Protein AF-A0AAP2KWU8-F1 (afdb_monomer)

Structure (mmCIF, N/CA/C/O backbone):
data_AF-A0AAP2KWU8-F1
#
_entry.id   AF-A0AAP2KWU8-F1
#
loop_
_atom_site.group_PDB
_atom_site.id
_atom_site.type_symbol
_atom_site.label_atom_id
_atom_site.label_alt_id
_atom_site.label_comp_id
_atom_site.label_asym_id
_atom_site.label_entity_id
_atom_site.label_seq_id
_atom_site.pdbx_PDB_ins_code
_atom_site.Cartn_x
_atom_site.Cartn_y
_atom_site.Cartn_z
_atom_site.occupancy
_atom_site.B_iso_or_equiv
_atom_site.auth_seq_id
_atom_site.auth_comp_id
_atom_site.auth_asym_id
_atom_site.auth_atom_id
_atom_site.pdbx_PDB_model_num
ATOM 1 N N . MET A 1 1 ? 42.878 11.851 -8.981 1.00 41.09 1 MET A N 1
ATOM 2 C CA . MET A 1 1 ? 41.936 11.847 -7.844 1.00 41.09 1 MET A CA 1
ATOM 3 C C . MET A 1 1 ? 40.524 11.984 -8.398 1.00 41.09 1 MET A C 1
ATOM 5 O O . MET A 1 1 ? 40.134 13.113 -8.664 1.00 41.09 1 MET A O 1
ATOM 9 N N . PRO A 1 2 ? 39.781 10.897 -8.669 1.00 41.62 2 PRO A N 1
ATOM 10 C CA . PRO A 1 2 ? 38.386 11.020 -9.063 1.00 41.62 2 PRO A CA 1
ATOM 11 C C . PRO A 1 2 ? 37.448 10.683 -7.898 1.00 41.62 2 PRO A C 1
ATOM 13 O O . PRO A 1 2 ? 37.499 9.598 -7.327 1.00 41.62 2 PRO A O 1
ATOM 16 N N . CYS A 1 3 ? 36.640 11.689 -7.572 1.00 36.09 3 CYS A N 1
ATOM 17 C CA . CYS A 1 3 ? 35.238 11.656 -7.162 1.00 36.09 3 CYS A CA 1
ATOM 18 C C . CYS A 1 3 ? 34.763 10.425 -6.374 1.00 36.09 3 CYS A C 1
ATOM 20 O O . CYS A 1 3 ? 34.397 9.399 -6.942 1.00 36.09 3 CYS A O 1
ATOM 22 N N . ALA A 1 4 ? 34.674 10.594 -5.055 1.00 38.91 4 ALA A N 1
ATOM 23 C CA . ALA A 1 4 ? 33.872 9.742 -4.193 1.00 38.91 4 ALA A CA 1
ATOM 24 C C . ALA A 1 4 ? 32.395 9.865 -4.601 1.00 38.91 4 ALA A C 1
ATOM 26 O O . ALA A 1 4 ? 31.755 10.883 -4.338 1.00 38.91 4 ALA A O 1
ATOM 27 N N . PHE A 1 5 ? 31.864 8.840 -5.266 1.00 42.66 5 PHE A N 1
ATOM 28 C CA . PHE A 1 5 ? 30.423 8.643 -5.337 1.00 42.66 5 PHE A CA 1
ATOM 29 C C . PHE A 1 5 ? 29.928 8.360 -3.919 1.00 42.66 5 PHE A C 1
ATOM 31 O O . PHE A 1 5 ? 30.386 7.427 -3.258 1.00 42.66 5 PHE A O 1
ATOM 38 N N . ASP A 1 6 ? 29.036 9.219 -3.438 1.00 42.00 6 ASP A N 1
ATOM 39 C CA . ASP A 1 6 ? 28.403 9.089 -2.135 1.00 42.00 6 ASP A CA 1
ATOM 40 C C . ASP A 1 6 ? 27.602 7.777 -2.093 1.00 42.00 6 ASP A C 1
ATOM 42 O O . ASP A 1 6 ? 26.566 7.615 -2.743 1.00 42.00 6 ASP A O 1
ATOM 46 N N . ASN A 1 7 ? 28.130 6.813 -1.339 1.00 42.06 7 ASN A N 1
ATOM 47 C CA . ASN A 1 7 ? 27.712 5.408 -1.284 1.00 42.06 7 ASN A CA 1
ATOM 48 C C . ASN A 1 7 ? 26.280 5.199 -0.745 1.00 42.06 7 ASN A C 1
ATOM 50 O O . ASN A 1 7 ? 25.797 4.070 -0.674 1.00 42.06 7 ASN A O 1
ATOM 54 N N . LYS A 1 8 ? 25.593 6.275 -0.340 1.00 45.47 8 LYS A N 1
ATOM 55 C CA . LYS A 1 8 ? 24.193 6.250 0.110 1.00 45.47 8 LYS A CA 1
ATOM 56 C C . LYS A 1 8 ? 23.188 6.369 -1.029 1.00 45.47 8 LYS A C 1
ATOM 58 O O . LYS A 1 8 ? 22.034 5.992 -0.854 1.00 45.47 8 LYS A O 1
ATOM 63 N N . THR A 1 9 ? 23.639 6.796 -2.205 1.00 43.12 9 THR A N 1
ATOM 64 C CA . THR A 1 9 ? 22.847 6.768 -3.436 1.00 43.12 9 THR A CA 1
ATOM 65 C C . THR A 1 9 ? 23.329 5.603 -4.288 1.00 43.12 9 THR A C 1
ATOM 67 O O . THR A 1 9 ? 23.802 5.784 -5.406 1.00 43.12 9 THR A O 1
ATOM 70 N N . ARG A 1 10 ? 23.212 4.374 -3.762 1.00 44.25 10 ARG A N 1
ATOM 71 C CA . ARG A 1 10 ? 23.111 3.181 -4.613 1.00 44.25 10 ARG A CA 1
ATOM 72 C C . ARG A 1 10 ? 21.798 3.303 -5.379 1.00 44.25 10 ARG A C 1
ATOM 74 O O . ARG A 1 10 ? 20.765 2.748 -5.012 1.00 44.25 10 ARG A O 1
ATOM 81 N N . ALA A 1 11 ? 21.847 4.154 -6.393 1.00 43.81 11 ALA A N 1
ATOM 82 C CA . ALA A 1 11 ? 20.889 4.228 -7.458 1.00 43.81 11 ALA A CA 1
ATOM 83 C C . ALA A 1 11 ? 20.772 2.811 -8.017 1.00 43.81 11 ALA A C 1
ATOM 85 O O . ALA A 1 11 ? 21.691 2.314 -8.654 1.00 43.81 11 ALA A O 1
ATOM 86 N N . ILE A 1 12 ? 19.686 2.133 -7.646 1.00 48.56 12 ILE A N 1
ATOM 87 C CA . ILE A 1 12 ? 18.703 1.670 -8.622 1.00 48.56 12 ILE A CA 1
ATOM 88 C C . ILE A 1 12 ? 19.401 1.172 -9.890 1.00 48.56 12 ILE A C 1
ATOM 90 O O . ILE A 1 12 ? 19.323 1.780 -10.951 1.00 48.56 12 ILE A O 1
ATOM 94 N N . LEU A 1 13 ? 20.127 0.073 -9.761 1.00 44.94 13 LEU A N 1
ATOM 95 C CA . LEU A 1 13 ? 20.464 -0.748 -10.901 1.00 44.94 13 LEU A CA 1
ATOM 96 C C . LEU A 1 13 ? 20.077 -2.181 -10.548 1.00 44.94 13 LEU A C 1
ATOM 98 O O . LEU A 1 13 ? 20.377 -2.646 -9.445 1.00 44.94 13 LEU A O 1
ATOM 102 N N . PRO A 1 14 ? 19.407 -2.894 -11.461 1.00 51.47 14 PRO A N 1
ATOM 103 C CA . PRO A 1 14 ? 19.056 -4.293 -11.292 1.00 51.47 14 PRO A CA 1
ATOM 104 C C . PRO A 1 14 ? 20.281 -5.207 -11.490 1.00 51.47 14 PRO A C 1
ATOM 106 O O . PRO A 1 14 ? 20.142 -6.295 -12.031 1.00 51.47 14 PRO A O 1
ATOM 109 N N . GLU A 1 15 ? 21.489 -4.799 -11.081 1.00 44.72 15 GLU A N 1
ATOM 110 C CA . GLU A 1 15 ? 22.686 -5.643 -11.256 1.00 44.72 15 GLU A CA 1
ATOM 111 C C . GLU A 1 15 ? 22.697 -6.837 -10.291 1.00 44.72 15 GLU A C 1
ATOM 113 O O . GLU A 1 15 ? 23.369 -7.829 -10.548 1.00 44.72 15 GLU A O 1
ATOM 118 N N . GLU A 1 16 ? 21.901 -6.793 -9.218 1.00 43.06 16 GLU A N 1
ATOM 119 C CA . GLU A 1 16 ? 21.813 -7.880 -8.231 1.00 43.06 16 GLU A CA 1
ATOM 120 C C . GLU A 1 16 ? 20.514 -8.708 -8.338 1.00 43.06 16 GLU A C 1
ATOM 122 O O . GLU A 1 16 ? 20.194 -9.483 -7.436 1.00 43.06 16 GLU A O 1
ATOM 127 N N . GLY A 1 17 ? 19.728 -8.550 -9.415 1.00 47.81 17 GLY A N 1
ATOM 128 C CA . GLY A 1 17 ? 18.539 -9.384 -9.664 1.00 47.81 17 GLY A CA 1
ATOM 129 C C . GLY A 1 17 ? 17.416 -9.251 -8.623 1.00 47.81 17 GLY A C 1
ATOM 130 O O . GLY A 1 17 ? 16.523 -10.092 -8.547 1.00 47.81 17 GLY A O 1
ATOM 131 N N . ARG A 1 18 ? 17.443 -8.203 -7.789 1.00 53.94 18 ARG A N 1
ATOM 132 C CA . ARG A 1 18 ? 16.400 -7.898 -6.800 1.00 53.94 18 ARG A CA 1
ATOM 133 C C . ARG A 1 18 ? 15.948 -6.462 -6.961 1.00 53.94 18 ARG A C 1
ATOM 135 O O . ARG A 1 18 ? 16.681 -5.540 -6.626 1.00 53.94 18 ARG A O 1
ATOM 142 N N . PHE A 1 19 ? 14.722 -6.273 -7.441 1.00 69.62 19 PHE A N 1
ATOM 143 C CA . PHE A 1 19 ? 14.084 -4.962 -7.449 1.00 69.62 19 PHE A CA 1
ATOM 144 C C . PHE A 1 19 ? 13.558 -4.664 -6.033 1.00 69.62 19 PHE A C 1
ATOM 146 O O . PHE A 1 19 ? 12.599 -5.318 -5.609 1.00 69.62 19 PHE A O 1
ATOM 153 N N . PRO A 1 20 ? 14.145 -3.711 -5.279 1.00 78.69 20 PRO A N 1
ATOM 154 C CA . PRO A 1 20 ? 13.785 -3.478 -3.876 1.00 78.69 20 PRO A CA 1
ATOM 155 C C . PRO A 1 20 ? 12.307 -3.126 -3.676 1.00 78.69 20 PRO A C 1
ATOM 157 O O . PRO A 1 20 ? 11.753 -3.393 -2.615 1.00 78.69 20 PRO A O 1
ATOM 160 N N . ALA A 1 21 ? 11.649 -2.586 -4.708 1.00 83.56 21 ALA A N 1
ATOM 161 C CA . ALA A 1 21 ? 10.226 -2.275 -4.657 1.00 83.56 21 ALA A CA 1
ATOM 162 C C . ALA A 1 21 ? 9.333 -3.523 -4.553 1.00 83.56 21 ALA A C 1
ATOM 164 O O . ALA A 1 21 ? 8.277 -3.450 -3.940 1.00 83.56 21 ALA A O 1
ATOM 165 N N . ILE A 1 22 ? 9.750 -4.677 -5.096 1.00 84.94 22 ILE A N 1
ATOM 166 C CA . ILE A 1 22 ? 8.959 -5.918 -4.991 1.00 84.94 22 ILE A CA 1
ATOM 167 C C . ILE A 1 22 ? 8.921 -6.393 -3.538 1.00 84.94 22 ILE A C 1
ATOM 169 O O . ILE A 1 22 ? 7.851 -6.710 -3.027 1.00 84.94 22 ILE A O 1
ATOM 173 N N . ALA A 1 23 ? 10.080 -6.417 -2.874 1.00 84.25 23 ALA A N 1
ATOM 174 C CA . ALA A 1 23 ? 10.160 -6.767 -1.458 1.00 84.25 23 ALA A CA 1
ATOM 175 C C . ALA A 1 23 ? 9.391 -5.754 -0.598 1.00 84.25 23 ALA A C 1
ATOM 177 O O . ALA A 1 23 ? 8.614 -6.154 0.258 1.00 84.25 23 ALA A O 1
ATOM 178 N N . HIS A 1 24 ? 9.534 -4.457 -0.896 1.00 88.88 24 HIS A N 1
ATOM 179 C CA . HIS A 1 24 ? 8.795 -3.396 -0.207 1.00 88.88 24 HIS A CA 1
ATOM 180 C C . HIS A 1 24 ? 7.271 -3.595 -0.291 1.00 88.88 24 HIS A C 1
ATOM 182 O O . HIS A 1 24 ? 6.597 -3.520 0.730 1.00 88.88 24 HIS A O 1
ATOM 188 N N . GLU A 1 25 ? 6.712 -3.889 -1.470 1.00 91.88 25 GLU A N 1
ATOM 189 C CA . GLU A 1 25 ? 5.265 -4.137 -1.599 1.00 91.88 25 GLU A CA 1
ATOM 190 C C . GLU A 1 25 ? 4.815 -5.427 -0.900 1.00 91.88 25 GLU A C 1
ATOM 192 O O . GLU A 1 25 ? 3.713 -5.474 -0.357 1.00 91.88 25 GLU A O 1
ATOM 197 N N . ALA A 1 26 ? 5.654 -6.468 -0.883 1.00 87.56 26 ALA A N 1
ATOM 198 C CA . ALA A 1 26 ? 5.356 -7.700 -0.153 1.00 87.56 26 ALA A CA 1
ATOM 199 C C . ALA A 1 26 ? 5.311 -7.464 1.367 1.00 87.56 26 ALA A C 1
ATOM 201 O O . ALA A 1 26 ? 4.383 -7.930 2.035 1.00 87.56 26 ALA A O 1
ATOM 202 N N . ASP A 1 27 ? 6.263 -6.690 1.895 1.00 88.69 27 ASP A N 1
ATOM 203 C CA . ASP A 1 27 ? 6.283 -6.275 3.300 1.00 88.69 27 ASP A CA 1
ATOM 204 C C . ASP A 1 27 ? 5.032 -5.437 3.633 1.00 88.69 27 ASP A C 1
ATOM 206 O O . ASP A 1 27 ? 4.386 -5.641 4.663 1.00 88.69 27 ASP A O 1
ATOM 210 N N . GLU A 1 28 ? 4.604 -4.549 2.731 1.00 92.56 28 GLU A N 1
ATOM 211 C CA . GLU A 1 28 ? 3.368 -3.780 2.910 1.00 92.56 28 GLU A CA 1
ATOM 212 C C . GLU A 1 28 ? 2.102 -4.631 2.883 1.00 92.56 28 GLU A C 1
ATOM 214 O O . GLU A 1 28 ? 1.198 -4.388 3.685 1.00 92.56 28 GLU A O 1
ATOM 219 N N . THR A 1 29 ? 2.034 -5.651 2.024 1.00 93.19 29 THR A N 1
ATOM 220 C CA . THR A 1 29 ? 0.935 -6.625 2.047 1.00 93.19 29 THR A CA 1
ATOM 221 C C . THR A 1 29 ? 0.841 -7.300 3.410 1.00 93.19 29 THR A C 1
ATOM 223 O O . THR A 1 29 ? -0.247 -7.391 3.984 1.00 93.19 29 THR A O 1
ATOM 226 N N . ALA A 1 30 ? 1.970 -7.771 3.942 1.00 90.38 30 ALA A N 1
ATOM 227 C CA . ALA A 1 30 ? 2.003 -8.456 5.228 1.00 90.38 30 ALA A CA 1
ATOM 228 C C . ALA A 1 30 ? 1.585 -7.518 6.372 1.00 90.38 30 ALA A C 1
ATOM 230 O O . ALA A 1 30 ? 0.738 -7.876 7.195 1.00 90.38 30 ALA A O 1
ATOM 231 N N . ARG A 1 31 ? 2.089 -6.281 6.361 1.00 93.12 31 ARG A N 1
ATOM 232 C CA . ARG A 1 31 ? 1.731 -5.238 7.326 1.00 93.12 31 ARG A CA 1
ATOM 233 C C . ARG A 1 31 ? 0.240 -4.903 7.307 1.00 93.12 31 ARG A C 1
ATOM 235 O O . ARG A 1 31 ? -0.396 -4.876 8.360 1.00 93.12 31 ARG A O 1
ATOM 242 N N . TYR A 1 32 ? -0.343 -4.675 6.130 1.00 96.19 32 TYR A N 1
ATOM 243 C CA . TYR A 1 32 ? -1.767 -4.359 6.030 1.00 96.19 32 TYR A CA 1
ATOM 244 C C . TYR A 1 32 ? -2.654 -5.526 6.465 1.00 96.19 32 TYR A C 1
ATOM 246 O O . TYR A 1 32 ? -3.639 -5.289 7.160 1.00 96.19 32 TYR A O 1
ATOM 254 N N . ARG A 1 33 ? -2.281 -6.776 6.161 1.00 95.12 33 ARG A N 1
ATOM 255 C CA . ARG A 1 33 ? -2.978 -7.964 6.691 1.00 95.12 33 ARG A CA 1
ATOM 256 C C . ARG A 1 33 ? -2.902 -8.046 8.205 1.00 95.12 33 ARG A C 1
ATOM 258 O O . ARG A 1 33 ? -3.905 -8.315 8.861 1.00 95.12 33 ARG A O 1
ATOM 265 N N . GLN A 1 34 ? -1.728 -7.792 8.777 1.00 93.06 34 GLN A N 1
ATOM 266 C CA . GLN A 1 34 ? -1.569 -7.776 10.224 1.00 93.06 34 GLN A CA 1
ATOM 267 C C . GLN A 1 34 ? -2.472 -6.710 10.849 1.00 93.06 34 GLN A C 1
ATOM 269 O O . GLN A 1 34 ? -3.237 -7.022 11.757 1.00 93.06 34 GLN A O 1
ATOM 274 N N . LEU A 1 35 ? -2.462 -5.480 10.332 1.00 93.56 35 LEU A N 1
ATOM 275 C CA . LEU A 1 35 ? -3.365 -4.425 10.795 1.00 93.56 35 LEU A CA 1
ATOM 276 C C . LEU A 1 35 ? -4.840 -4.822 10.619 1.00 93.56 35 LEU A C 1
ATOM 278 O O . LEU A 1 35 ? -5.622 -4.670 11.556 1.00 93.56 35 LEU A O 1
ATOM 282 N N . ALA A 1 36 ? -5.220 -5.397 9.476 1.00 95.50 36 ALA A N 1
ATOM 283 C CA . ALA A 1 36 ? -6.581 -5.866 9.226 1.00 95.50 36 ALA A CA 1
ATOM 284 C C . ALA A 1 36 ? -7.048 -6.859 10.302 1.00 95.50 36 ALA A C 1
ATOM 286 O O . ALA A 1 36 ? -8.163 -6.728 10.815 1.00 95.50 36 ALA A O 1
ATOM 287 N N . LEU A 1 37 ? -6.182 -7.796 10.701 1.00 94.31 37 LEU A N 1
ATOM 288 C CA . LEU A 1 37 ? -6.451 -8.737 11.790 1.00 94.31 37 LEU A CA 1
ATOM 289 C C . LEU A 1 37 ? -6.593 -8.030 13.142 1.00 94.31 37 LEU A C 1
ATOM 291 O O . LEU A 1 37 ? -7.525 -8.328 13.886 1.00 94.31 37 LEU A O 1
ATOM 295 N N . ARG A 1 38 ? -5.724 -7.061 13.454 1.00 93.25 38 ARG A N 1
ATOM 296 C CA . ARG A 1 38 ? -5.776 -6.317 14.727 1.00 93.25 38 ARG A CA 1
ATOM 297 C C . ARG A 1 38 ? -7.078 -5.527 14.892 1.00 93.25 38 ARG A C 1
ATOM 299 O O . ARG A 1 38 ? -7.593 -5.436 16.004 1.00 93.25 38 ARG A O 1
ATOM 306 N N . PHE A 1 39 ? -7.638 -5.007 13.799 1.00 93.25 39 PHE A N 1
ATOM 307 C CA . PHE A 1 39 ? -8.906 -4.265 13.797 1.00 93.25 39 PHE A CA 1
ATOM 308 C C . PHE A 1 39 ? -10.159 -5.133 13.628 1.00 93.25 39 PHE A C 1
ATOM 310 O O . PHE A 1 39 ? -11.268 -4.597 13.687 1.00 93.25 39 PHE A O 1
ATOM 317 N N . LEU A 1 40 ? -10.017 -6.448 13.427 1.00 92.94 40 LEU A N 1
ATOM 318 C CA . LEU A 1 40 ? -11.120 -7.344 13.066 1.00 92.94 40 LEU A CA 1
ATOM 319 C C . LEU A 1 40 ? -12.301 -7.271 14.045 1.00 92.94 40 LEU A C 1
ATOM 321 O O . LEU A 1 40 ? -13.454 -7.227 13.618 1.00 92.94 40 LEU A O 1
ATOM 325 N N . THR A 1 41 ? -12.016 -7.235 15.347 1.00 87.62 41 THR A N 1
ATOM 326 C CA . THR A 1 41 ? -13.033 -7.225 16.410 1.00 87.62 41 THR A CA 1
ATOM 327 C C . THR A 1 41 ? -13.490 -5.824 16.803 1.00 87.62 41 THR A C 1
ATOM 329 O O . THR A 1 41 ? -14.596 -5.675 17.311 1.00 87.62 41 THR A O 1
ATOM 332 N N . TYR A 1 42 ? -12.658 -4.805 16.574 1.00 89.69 42 TYR A N 1
ATOM 333 C CA . TYR A 1 42 ? -12.921 -3.430 17.004 1.00 89.69 42 TYR A CA 1
ATOM 334 C C . TYR A 1 42 ? -13.665 -2.615 15.942 1.00 89.69 42 TYR A C 1
ATOM 336 O O . TYR A 1 42 ? -14.653 -1.949 16.237 1.00 89.69 42 TYR A O 1
ATOM 344 N N . HIS A 1 43 ? -13.215 -2.684 14.685 1.00 91.00 43 HIS A N 1
ATOM 345 C CA . HIS A 1 43 ? -13.788 -1.904 13.590 1.00 91.00 43 HIS A CA 1
ATOM 346 C C . HIS A 1 43 ? -13.779 -2.705 12.271 1.00 91.00 43 HIS A C 1
ATOM 348 O O . HIS A 1 43 ? -12.916 -2.496 11.409 1.00 91.00 43 HIS A O 1
ATOM 354 N N . PRO A 1 44 ? -14.766 -3.600 12.049 1.00 91.56 44 PRO A N 1
ATOM 355 C CA . PRO A 1 44 ? -14.780 -4.525 10.908 1.00 91.56 44 PRO A CA 1
ATOM 356 C C . PRO A 1 44 ? -14.722 -3.849 9.532 1.00 91.56 44 PRO A C 1
ATOM 358 O O . PRO A 1 44 ? -14.199 -4.419 8.578 1.00 91.56 44 PRO A O 1
ATOM 361 N N . ALA A 1 45 ? -15.260 -2.633 9.402 1.00 93.00 45 ALA A N 1
ATOM 362 C CA . ALA A 1 45 ? -15.173 -1.873 8.156 1.00 93.00 45 ALA A CA 1
ATOM 363 C C . ALA A 1 45 ? -13.734 -1.431 7.841 1.00 93.00 45 ALA A C 1
ATOM 365 O O . ALA A 1 45 ? -13.324 -1.483 6.686 1.00 93.00 45 ALA A O 1
ATOM 366 N N . LEU A 1 46 ? -12.959 -1.077 8.869 1.00 93.31 46 LEU A N 1
ATOM 367 C CA . LEU A 1 46 ? -11.559 -0.677 8.717 1.00 93.31 46 LEU A CA 1
ATOM 368 C C . LEU A 1 46 ? -10.679 -1.909 8.492 1.00 93.31 46 LEU A C 1
ATOM 370 O O . LEU A 1 46 ? -9.794 -1.882 7.648 1.00 93.31 46 LEU A O 1
ATOM 374 N N . SER A 1 47 ? -10.987 -3.024 9.160 1.00 95.00 47 SER A N 1
ATOM 375 C CA . SER A 1 47 ? -10.367 -4.323 8.873 1.00 95.00 47 SER A CA 1
ATOM 376 C C . SER A 1 47 ? -10.486 -4.696 7.385 1.00 95.00 47 SER A C 1
ATOM 378 O O . SER A 1 47 ? -9.480 -4.974 6.737 1.00 95.00 47 SER A O 1
ATOM 380 N N . ARG A 1 48 ? -11.687 -4.592 6.791 1.00 96.88 48 ARG A N 1
ATOM 381 C CA . ARG A 1 48 ? -11.888 -4.839 5.347 1.00 96.88 48 ARG A CA 1
ATOM 382 C C . ARG A 1 48 ? -11.157 -3.842 4.449 1.00 96.88 48 ARG A C 1
ATOM 384 O O . ARG A 1 48 ? -10.676 -4.224 3.383 1.00 96.88 48 ARG A O 1
ATOM 391 N N . LEU A 1 49 ? -11.094 -2.575 4.855 1.00 96.62 49 LEU A N 1
ATOM 392 C CA . LEU A 1 49 ? -10.338 -1.562 4.126 1.00 96.62 49 LEU A CA 1
ATOM 393 C C . LEU A 1 49 ? -8.849 -1.921 4.080 1.00 96.62 49 LEU A C 1
ATOM 395 O O . LEU A 1 49 ? -8.255 -1.928 3.008 1.00 96.62 49 LEU A O 1
ATOM 399 N N . LEU A 1 50 ? -8.268 -2.271 5.226 1.00 97.06 50 LEU A N 1
ATOM 400 C CA . LEU A 1 50 ? -6.867 -2.672 5.337 1.00 97.06 50 LEU A CA 1
ATOM 401 C C . LEU A 1 50 ? -6.581 -3.944 4.528 1.00 97.06 50 LEU A C 1
ATOM 403 O O . LEU A 1 50 ? -5.580 -3.993 3.824 1.00 97.06 50 LEU A O 1
ATOM 407 N N . GLU A 1 51 ? -7.490 -4.923 4.520 1.00 97.44 51 GLU A N 1
ATOM 408 C CA . GLU A 1 51 ? -7.361 -6.103 3.648 1.00 97.44 51 GLU A CA 1
ATOM 409 C C . GLU A 1 51 ? -7.382 -5.718 2.159 1.00 97.44 51 GLU A C 1
ATOM 411 O O . GLU A 1 51 ? -6.628 -6.262 1.353 1.00 97.44 51 GLU A O 1
ATOM 416 N N . THR A 1 52 ? -8.196 -4.727 1.786 1.00 97.81 52 THR A N 1
ATOM 417 C CA . THR A 1 52 ? -8.221 -4.198 0.414 1.00 97.81 52 THR A CA 1
ATOM 418 C C . THR A 1 52 ? -6.884 -3.542 0.056 1.00 97.81 52 THR A C 1
ATOM 420 O O . THR A 1 52 ? -6.348 -3.801 -1.017 1.00 97.81 52 THR A O 1
ATOM 423 N N . LEU A 1 53 ? -6.292 -2.754 0.960 1.00 97.44 53 LEU A N 1
ATOM 424 C CA . LEU A 1 53 ? -4.957 -2.173 0.759 1.00 97.44 53 LEU A CA 1
ATOM 425 C C . LEU A 1 53 ? -3.858 -3.249 0.686 1.00 97.44 53 LEU A C 1
ATOM 427 O O . LEU A 1 53 ? -2.913 -3.129 -0.100 1.00 97.44 53 LEU A O 1
ATOM 431 N N . ALA A 1 54 ? -3.993 -4.335 1.450 1.00 96.00 54 ALA A N 1
ATOM 432 C CA . ALA A 1 54 ? -3.091 -5.478 1.364 1.00 96.00 54 ALA A CA 1
ATOM 433 C C . ALA A 1 54 ? -3.163 -6.157 -0.012 1.00 96.00 54 ALA A C 1
ATOM 435 O O . ALA A 1 54 ? -2.144 -6.499 -0.607 1.00 96.00 54 ALA A O 1
ATOM 436 N N . GLU A 1 55 ? -4.364 -6.315 -0.558 1.00 95.31 55 GLU A N 1
ATOM 437 C CA . GLU A 1 55 ? -4.553 -6.864 -1.897 1.00 95.31 55 GLU A CA 1
ATOM 438 C C . GLU A 1 55 ? -4.005 -5.931 -2.990 1.00 95.31 55 GLU A C 1
ATOM 440 O O . GLU A 1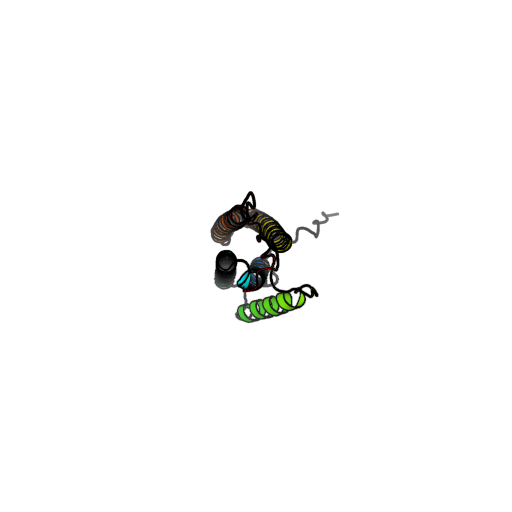 55 ? -3.368 -6.399 -3.935 1.00 95.31 55 GLU A O 1
ATOM 445 N N . GLU A 1 56 ? -4.179 -4.615 -2.854 1.00 97.19 56 GLU A N 1
ATOM 446 C CA . GLU A 1 56 ? -3.615 -3.643 -3.798 1.00 97.19 56 GLU A CA 1
ATOM 447 C C . GLU A 1 56 ? -2.077 -3.631 -3.776 1.00 97.19 56 GLU A C 1
ATOM 449 O O . GLU A 1 56 ? -1.453 -3.655 -4.839 1.00 97.19 56 GLU A O 1
ATOM 454 N N . SER A 1 57 ? -1.444 -3.693 -2.598 1.00 94.38 57 SER A N 1
ATOM 455 C CA . S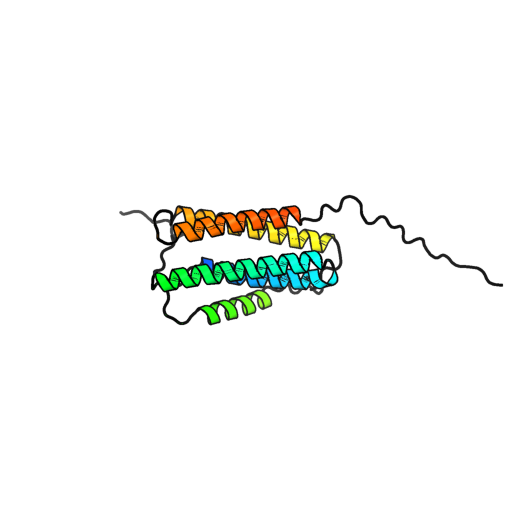ER A 1 57 ? 0.023 -3.849 -2.509 1.00 94.38 57 SER A CA 1
ATOM 456 C C . SER A 1 57 ? 0.504 -5.155 -3.145 1.00 94.38 57 SER A C 1
ATOM 458 O O . SER A 1 57 ? 1.446 -5.156 -3.940 1.00 94.38 57 SER A O 1
ATOM 460 N N . ARG A 1 58 ? -0.218 -6.260 -2.936 1.00 93.75 58 ARG A N 1
ATOM 461 C CA . ARG A 1 58 ? 0.090 -7.540 -3.587 1.00 93.75 58 ARG A CA 1
ATOM 462 C C . ARG A 1 58 ? 0.013 -7.441 -5.112 1.00 93.75 58 ARG A C 1
ATOM 464 O O . ARG A 1 58 ? 0.875 -7.978 -5.813 1.00 93.75 58 ARG A O 1
ATOM 471 N N . ARG A 1 59 ? -1.001 -6.755 -5.652 1.00 93.69 59 ARG A N 1
ATOM 472 C CA . ARG A 1 59 ? -1.139 -6.517 -7.102 1.00 93.69 59 ARG A CA 1
ATOM 473 C C . ARG A 1 59 ? 0.027 -5.700 -7.649 1.00 93.69 59 ARG A C 1
ATOM 475 O O . ARG A 1 59 ? 0.555 -6.051 -8.705 1.00 93.69 59 ARG A O 1
ATOM 482 N N . ARG A 1 60 ? 0.476 -4.671 -6.926 1.00 93.44 60 ARG A N 1
ATOM 483 C CA . ARG A 1 60 ? 1.661 -3.883 -7.301 1.00 93.44 60 ARG A CA 1
ATOM 484 C C . ARG A 1 60 ? 2.937 -4.721 -7.290 1.00 93.44 60 ARG A C 1
ATOM 486 O O . ARG A 1 60 ? 3.682 -4.671 -8.267 1.00 93.44 60 ARG A O 1
ATOM 493 N N . ALA A 1 61 ? 3.148 -5.558 -6.271 1.00 89.88 61 ALA A N 1
ATOM 494 C CA . ALA A 1 61 ? 4.278 -6.491 -6.221 1.00 89.88 61 ALA A CA 1
ATOM 495 C C . ALA A 1 61 ? 4.312 -7.419 -7.450 1.00 89.88 61 ALA A C 1
ATOM 497 O O . ALA A 1 61 ? 5.357 -7.603 -8.079 1.00 89.88 61 ALA A O 1
ATOM 498 N N . LEU A 1 62 ? 3.154 -7.965 -7.839 1.00 88.69 62 LEU A N 1
ATOM 499 C CA . LEU A 1 62 ? 3.029 -8.819 -9.021 1.00 88.69 62 LEU A CA 1
ATOM 500 C C . LEU A 1 62 ? 3.270 -8.064 -10.330 1.00 88.69 62 LEU A C 1
ATOM 502 O O . LEU A 1 62 ? 3.911 -8.613 -11.229 1.00 88.69 62 LEU A O 1
ATOM 506 N N . ALA A 1 63 ? 2.780 -6.829 -10.453 1.00 89.06 63 ALA A N 1
ATOM 507 C CA . ALA A 1 63 ? 3.026 -5.990 -11.622 1.00 89.06 63 ALA A CA 1
ATOM 508 C C . ALA A 1 63 ? 4.525 -5.695 -11.774 1.00 89.06 63 ALA A C 1
ATOM 510 O O . ALA A 1 63 ? 5.096 -5.943 -12.835 1.00 89.06 63 ALA A O 1
ATOM 511 N N . LEU A 1 64 ? 5.182 -5.289 -10.683 1.00 86.88 64 LEU A N 1
ATOM 512 C CA . LEU A 1 64 ? 6.626 -5.064 -10.631 1.00 86.88 64 LEU A CA 1
ATOM 513 C C . LEU A 1 64 ? 7.412 -6.314 -11.030 1.00 86.88 64 LEU A C 1
ATOM 515 O O . LEU A 1 64 ? 8.274 -6.243 -11.901 1.00 86.88 64 LEU A O 1
ATOM 519 N N . ALA A 1 65 ? 7.086 -7.473 -10.458 1.00 83.94 65 ALA A N 1
ATOM 520 C CA . ALA A 1 65 ? 7.756 -8.727 -10.789 1.00 83.94 65 ALA A CA 1
ATOM 521 C C . ALA A 1 65 ? 7.497 -9.187 -12.232 1.00 83.94 65 ALA A C 1
ATOM 523 O O . ALA A 1 65 ? 8.337 -9.850 -12.840 1.00 83.94 65 ALA A O 1
ATOM 524 N N . SER A 1 66 ? 6.336 -8.865 -12.800 1.00 84.44 66 SER A N 1
ATOM 525 C CA . SER A 1 66 ? 6.012 -9.196 -14.192 1.00 84.44 66 SER A CA 1
ATOM 526 C C . SER A 1 66 ? 6.791 -8.318 -15.168 1.00 84.44 66 SER A C 1
ATOM 528 O O . SER A 1 66 ? 7.388 -8.853 -16.099 1.00 84.44 66 SER A O 1
ATOM 530 N N . THR A 1 67 ? 6.888 -7.011 -14.911 1.00 83.19 67 THR A N 1
ATOM 531 C CA . THR A 1 67 ? 7.749 -6.103 -15.685 1.00 83.19 67 THR A CA 1
ATOM 532 C C . THR A 1 67 ? 9.216 -6.500 -15.565 1.00 83.19 67 THR A C 1
ATOM 534 O O . THR A 1 67 ? 9.914 -6.590 -16.570 1.00 83.19 67 THR A O 1
ATOM 537 N N . ALA A 1 68 ? 9.670 -6.855 -14.361 1.00 80.31 68 ALA A N 1
ATOM 538 C CA . ALA A 1 68 ? 11.040 -7.301 -14.145 1.00 80.31 68 ALA A CA 1
ATOM 539 C C . ALA A 1 68 ? 11.385 -8.568 -14.946 1.00 80.31 68 ALA A C 1
ATOM 541 O O . ALA A 1 68 ? 12.456 -8.656 -15.543 1.00 80.31 68 ALA A O 1
ATOM 542 N N . ARG A 1 69 ? 10.459 -9.538 -14.987 1.00 78.56 69 ARG A N 1
ATOM 543 C CA . ARG A 1 69 ? 10.588 -10.750 -15.809 1.00 78.56 69 ARG A CA 1
ATOM 544 C C . ARG A 1 69 ? 10.586 -10.432 -17.303 1.00 78.56 69 ARG A C 1
ATOM 546 O O . ARG A 1 69 ? 11.389 -11.002 -18.031 1.00 78.56 69 ARG A O 1
ATOM 553 N N . GLY A 1 70 ? 9.726 -9.515 -17.753 1.00 77.69 70 GLY A N 1
ATOM 554 C CA . GLY A 1 70 ? 9.692 -9.060 -19.149 1.00 77.69 70 GLY A CA 1
ATOM 555 C C . GLY A 1 70 ? 11.012 -8.429 -19.604 1.00 77.69 70 GLY A C 1
ATOM 556 O O . GLY A 1 70 ? 11.427 -8.627 -20.741 1.00 77.69 70 GLY A O 1
ATOM 557 N N . LEU A 1 71 ? 11.707 -7.757 -18.686 1.00 73.44 71 LEU A N 1
ATOM 558 C CA . LEU A 1 71 ? 13.031 -7.170 -18.902 1.00 73.44 71 LEU A CA 1
ATOM 559 C C . LEU A 1 71 ? 14.191 -8.155 -18.674 1.00 73.44 71 LEU A C 1
ATOM 561 O O . LEU A 1 71 ? 15.347 -7.748 -18.727 1.00 73.44 71 LEU A O 1
ATOM 565 N N . GLN A 1 72 ? 13.901 -9.436 -18.411 1.00 70.69 72 GLN A N 1
ATOM 566 C CA . GLN A 1 72 ? 14.891 -10.484 -18.116 1.00 70.69 72 GLN A CA 1
ATOM 567 C C . GLN A 1 72 ? 15.798 -10.160 -16.913 1.00 70.69 72 GLN A C 1
ATOM 569 O O . GLN A 1 72 ? 16.912 -10.661 -16.806 1.00 70.69 72 GLN A O 1
ATOM 574 N N . LEU A 1 73 ? 15.309 -9.340 -15.977 1.00 66.19 73 LEU A N 1
ATOM 575 C CA . LEU A 1 73 ? 16.042 -8.929 -14.772 1.00 66.19 73 LEU A CA 1
ATOM 576 C C . LEU A 1 73 ? 15.890 -9.922 -13.609 1.00 66.19 73 LEU A C 1
ATOM 578 O O . LEU A 1 73 ? 16.491 -9.734 -12.555 1.00 66.19 73 LEU A O 1
ATOM 582 N N . PHE A 1 74 ? 15.071 -10.961 -13.790 1.00 57.84 74 PHE A N 1
ATOM 583 C CA . PHE A 1 74 ? 14.886 -12.051 -12.838 1.00 57.84 74 PHE A CA 1
ATOM 584 C C . PHE A 1 74 ? 15.123 -13.388 -13.522 1.00 57.84 74 PHE A C 1
ATOM 586 O O . PHE A 1 74 ? 14.440 -13.718 -14.494 1.00 57.84 74 PHE A O 1
ATOM 593 N N . ASP A 1 75 ? 16.008 -14.191 -12.936 1.00 53.84 75 ASP A N 1
ATOM 594 C CA . ASP A 1 75 ? 15.958 -15.635 -13.124 1.00 53.84 75 ASP A CA 1
ATOM 595 C C . ASP A 1 75 ? 14.706 -16.180 -12.415 1.00 53.84 75 ASP A C 1
ATOM 597 O O . ASP A 1 75 ? 14.258 -15.625 -11.409 1.00 53.84 75 ASP A O 1
ATOM 601 N N . GLN A 1 76 ? 14.097 -17.231 -12.965 1.00 47.84 76 GLN A N 1
ATOM 602 C CA . GLN A 1 76 ? 12.703 -17.668 -12.742 1.00 47.84 76 GLN A CA 1
ATOM 603 C C . GLN A 1 76 ? 12.268 -18.025 -11.290 1.00 47.84 76 GLN A C 1
ATOM 605 O O . GLN A 1 76 ? 11.197 -18.599 -11.113 1.00 47.84 76 GLN A O 1
ATOM 610 N N . VAL A 1 77 ? 13.025 -17.708 -10.234 1.00 45.31 77 VAL A N 1
ATOM 611 C CA . VAL A 1 77 ? 12.946 -18.430 -8.948 1.00 45.31 77 VAL A CA 1
ATOM 612 C C . VAL A 1 77 ? 12.295 -17.685 -7.762 1.00 45.31 77 VAL A C 1
ATOM 614 O O . VAL A 1 77 ? 11.871 -18.348 -6.823 1.00 45.31 77 VAL A O 1
ATOM 617 N N . SER A 1 78 ? 12.131 -16.357 -7.726 1.00 53.81 78 SER A N 1
ATOM 618 C CA . SER A 1 78 ? 12.023 -15.703 -6.393 1.00 53.81 78 SER A CA 1
ATOM 619 C C . SER A 1 78 ? 10.674 -15.132 -5.924 1.00 53.81 78 SER A C 1
ATOM 621 O O . SER A 1 78 ? 10.623 -14.629 -4.805 1.00 53.81 78 SER A O 1
ATOM 623 N N . LEU A 1 79 ? 9.567 -15.213 -6.671 1.00 53.34 79 LEU A N 1
ATOM 624 C CA . LEU A 1 79 ? 8.281 -14.660 -6.181 1.00 53.34 79 LEU A CA 1
ATOM 625 C C . LEU A 1 79 ? 7.736 -15.395 -4.939 1.00 53.34 79 LEU A C 1
ATOM 627 O O . LEU A 1 79 ? 7.256 -14.754 -3.998 1.00 53.34 79 LEU A O 1
ATOM 631 N N . ASP A 1 80 ? 7.873 -16.722 -4.909 1.00 53.06 80 ASP A N 1
ATOM 632 C CA . ASP A 1 80 ? 7.434 -17.547 -3.776 1.00 53.06 80 ASP A CA 1
ATOM 633 C C . ASP A 1 80 ? 8.346 -17.367 -2.551 1.00 53.06 80 ASP A C 1
ATOM 635 O O . ASP A 1 80 ? 7.868 -17.352 -1.418 1.00 53.06 80 ASP A O 1
ATOM 639 N N . GLN A 1 81 ? 9.647 -17.139 -2.765 1.00 53.56 81 GLN A N 1
ATOM 640 C CA . GLN A 1 81 ? 10.604 -16.861 -1.686 1.00 53.56 81 GLN A CA 1
ATOM 641 C C . GLN A 1 81 ? 10.385 -15.483 -1.051 1.00 53.56 81 GLN A C 1
ATOM 643 O O . GLN A 1 81 ? 10.387 -15.372 0.170 1.00 53.56 81 GLN A O 1
ATOM 648 N N . VAL A 1 82 ? 10.129 -14.442 -1.853 1.00 55.53 82 VAL A N 1
ATOM 649 C CA . VAL A 1 82 ? 9.862 -13.087 -1.333 1.00 55.53 82 VAL A CA 1
ATOM 650 C C . VAL A 1 82 ? 8.579 -13.063 -0.495 1.00 55.53 82 VAL A C 1
ATOM 652 O O . VAL A 1 82 ? 8.537 -12.429 0.556 1.00 55.53 82 VAL A O 1
ATOM 655 N N . SER A 1 83 ? 7.550 -13.803 -0.919 1.00 51.47 83 SER A N 1
ATOM 656 C CA . SER A 1 83 ? 6.289 -13.921 -0.173 1.00 51.47 83 SER A CA 1
ATOM 657 C C . SER A 1 83 ? 6.452 -14.694 1.145 1.00 51.47 83 SER A C 1
ATOM 659 O O . SER A 1 83 ? 5.797 -14.372 2.137 1.00 51.47 83 SER A O 1
ATOM 661 N N . PHE A 1 84 ? 7.321 -15.709 1.173 1.00 51.03 84 PHE A N 1
ATOM 662 C CA . PHE A 1 84 ? 7.633 -16.470 2.384 1.00 51.03 84 PHE A CA 1
ATOM 663 C C . PHE A 1 84 ? 8.418 -15.625 3.397 1.00 51.03 84 PHE A C 1
ATOM 665 O O . PHE A 1 84 ? 8.032 -15.555 4.565 1.00 51.03 84 PHE A O 1
ATOM 672 N N . ASP A 1 85 ? 9.454 -14.917 2.943 1.00 54.44 85 ASP A N 1
ATOM 673 C CA . ASP A 1 85 ? 10.293 -14.078 3.805 1.00 54.44 85 ASP A CA 1
ATOM 674 C C . ASP A 1 85 ? 9.515 -12.894 4.403 1.00 54.44 85 ASP A C 1
ATOM 676 O O . ASP A 1 85 ? 9.703 -12.571 5.577 1.00 54.44 85 ASP A O 1
ATOM 680 N N . ALA A 1 86 ? 8.593 -12.288 3.644 1.00 56.19 86 ALA A N 1
ATOM 681 C CA . ALA A 1 86 ? 7.731 -11.208 4.134 1.00 56.19 86 ALA A CA 1
ATOM 682 C C . ALA A 1 86 ? 6.779 -11.681 5.251 1.00 56.19 86 ALA A C 1
ATOM 684 O O . ALA A 1 86 ? 6.621 -11.003 6.267 1.00 56.19 86 ALA A O 1
ATOM 685 N N . ASN A 1 87 ? 6.192 -12.877 5.118 1.00 52.06 87 ASN A N 1
ATOM 686 C CA . ASN A 1 87 ? 5.341 -13.456 6.164 1.00 52.06 87 ASN A CA 1
ATOM 687 C C . ASN A 1 87 ? 6.137 -13.777 7.440 1.00 52.06 87 ASN A C 1
ATOM 689 O O . ASN A 1 87 ? 5.660 -13.518 8.544 1.00 52.06 87 ASN A O 1
ATOM 693 N N . VAL A 1 88 ? 7.358 -14.307 7.305 1.00 53.88 88 VAL A N 1
ATOM 694 C CA . VAL A 1 88 ? 8.236 -14.595 8.452 1.00 53.88 88 VAL A CA 1
ATOM 695 C C . VAL A 1 88 ? 8.676 -13.303 9.150 1.00 53.88 88 VAL A C 1
ATOM 697 O O . VAL A 1 88 ? 8.674 -13.247 10.379 1.00 53.88 88 VAL A O 1
ATOM 700 N N . ARG A 1 89 ? 8.991 -12.243 8.394 1.00 55.16 89 ARG A N 1
ATOM 701 C CA . ARG A 1 89 ? 9.340 -10.924 8.951 1.00 55.16 89 ARG A CA 1
ATOM 702 C C . ARG A 1 89 ? 8.173 -10.260 9.668 1.00 55.16 89 ARG A C 1
ATOM 704 O O . ARG A 1 89 ? 8.349 -9.831 10.802 1.00 55.16 89 ARG A O 1
ATOM 711 N N . ALA A 1 90 ? 6.978 -10.261 9.082 1.00 53.53 90 ALA A N 1
ATOM 712 C CA . ALA A 1 90 ? 5.791 -9.696 9.726 1.00 53.53 90 ALA A CA 1
ATOM 713 C C . ALA A 1 90 ? 5.414 -10.428 11.029 1.00 53.53 90 ALA A C 1
ATOM 715 O O . ALA A 1 90 ? 4.904 -9.815 11.966 1.00 53.53 90 ALA A O 1
ATOM 716 N N . MET A 1 91 ? 5.698 -11.733 11.122 1.00 51.78 91 MET A N 1
ATOM 717 C CA . MET A 1 91 ? 5.556 -12.484 12.374 1.00 51.78 91 MET A CA 1
ATOM 718 C C . MET A 1 91 ? 6.655 -12.160 13.397 1.00 51.78 91 MET A C 1
ATOM 720 O O . MET A 1 91 ? 6.375 -12.160 14.592 1.00 51.78 91 MET A O 1
ATOM 724 N N . ALA A 1 92 ? 7.883 -11.881 12.952 1.00 51.16 92 ALA A N 1
ATOM 725 C CA . ALA A 1 92 ? 9.007 -11.528 13.823 1.00 51.16 92 ALA A CA 1
ATOM 726 C C . ALA A 1 92 ? 8.939 -10.082 14.353 1.00 51.16 92 ALA A C 1
ATOM 728 O O . ALA A 1 92 ? 9.422 -9.811 15.449 1.00 51.16 92 ALA A O 1
ATOM 729 N N . GLU A 1 93 ? 8.325 -9.170 13.597 1.00 51.56 93 GLU A N 1
ATOM 730 C CA . GLU A 1 93 ? 8.104 -7.766 13.976 1.00 51.56 93 GLU A CA 1
ATOM 731 C C . GLU A 1 93 ? 6.796 -7.549 14.749 1.00 51.56 93 GLU A C 1
ATOM 733 O O . GLU A 1 93 ? 6.496 -6.427 15.161 1.00 51.56 93 GLU A O 1
ATOM 738 N N . ALA A 1 94 ? 6.015 -8.610 14.989 1.00 52.75 94 ALA A N 1
ATOM 739 C CA . ALA A 1 94 ? 4.873 -8.532 15.885 1.00 52.75 94 ALA A CA 1
ATOM 740 C C . ALA A 1 94 ? 5.363 -8.046 17.262 1.00 52.75 94 ALA A C 1
ATOM 742 O O . ALA A 1 94 ? 6.205 -8.710 17.876 1.00 52.75 94 ALA A O 1
ATOM 743 N N . PRO A 1 95 ? 4.868 -6.899 17.767 1.00 50.12 95 PRO A N 1
ATOM 744 C CA . PRO A 1 95 ? 5.279 -6.409 19.071 1.00 50.12 95 PRO A CA 1
ATOM 745 C C . PRO A 1 95 ? 5.009 -7.496 20.106 1.00 50.12 95 PRO A C 1
ATOM 747 O O . PRO A 1 95 ? 3.949 -8.123 20.070 1.00 50.12 95 PRO A O 1
ATOM 750 N N . SER A 1 96 ? 5.903 -7.670 21.080 1.00 51.09 96 SER A N 1
ATOM 751 C CA . SER A 1 96 ? 5.680 -8.527 22.255 1.00 51.09 96 SER A CA 1
ATOM 752 C C . SER A 1 96 ? 4.593 -7.969 23.193 1.00 51.09 96 SER A C 1
ATOM 754 O O . SER A 1 96 ? 4.675 -8.110 24.412 1.00 51.09 96 SER A O 1
ATOM 756 N N . CYS A 1 97 ? 3.623 -7.239 22.644 1.00 51.56 97 CYS A N 1
ATOM 757 C CA . CYS A 1 97 ? 2.540 -6.615 23.367 1.00 51.56 97 CYS A CA 1
ATOM 758 C C . CYS A 1 97 ? 1.535 -7.696 23.761 1.00 51.56 97 CYS A C 1
ATOM 760 O O . CYS A 1 97 ? 1.120 -8.503 22.930 1.00 51.56 97 CYS A O 1
ATOM 762 N N . GLU A 1 98 ? 1.109 -7.681 25.021 1.00 61.06 98 GLU A N 1
ATOM 763 C CA . GLU A 1 98 ? 0.097 -8.601 25.552 1.00 61.06 98 GLU A CA 1
ATOM 764 C C . GLU A 1 98 ? -1.261 -8.485 24.824 1.00 61.06 98 GLU A C 1
ATOM 766 O O . GLU A 1 98 ? -2.128 -9.341 24.991 1.00 61.06 98 GLU A O 1
ATOM 771 N N . GLN A 1 99 ? -1.454 -7.449 23.993 1.00 70.88 99 GLN A N 1
ATOM 772 C CA . GLN A 1 99 ? -2.701 -7.146 23.295 1.00 70.88 99 GLN A CA 1
ATOM 773 C C . GLN A 1 99 ? -2.486 -7.062 21.777 1.00 70.88 99 GLN A C 1
ATOM 775 O O .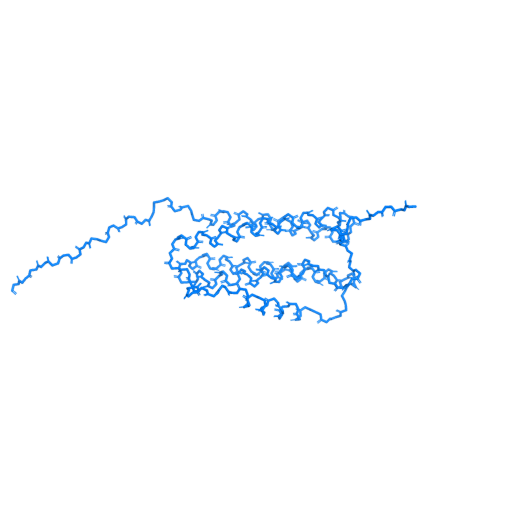 GLN A 1 99 ? -2.041 -6.055 21.225 1.00 70.88 99 GLN A O 1
ATOM 780 N N . PHE A 1 100 ? -2.823 -8.155 21.088 1.00 83.62 100 PHE A N 1
ATOM 781 C CA . PHE A 1 100 ? -2.791 -8.224 19.626 1.00 83.62 100 PHE A CA 1
ATOM 782 C C . PHE A 1 100 ? -3.913 -7.379 18.99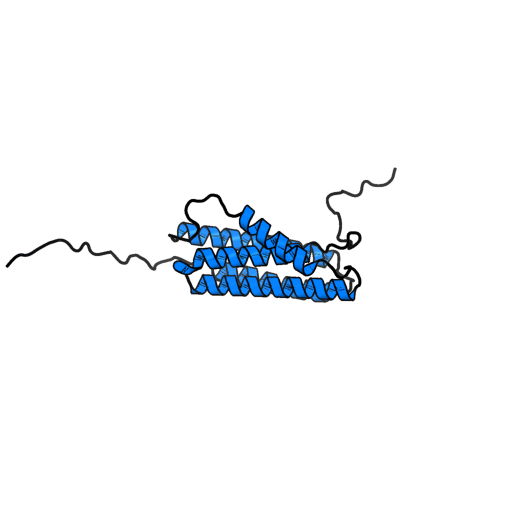7 1.00 83.62 100 PHE A C 1
ATOM 784 O O . PHE A 1 100 ? -3.658 -6.558 18.114 1.00 83.62 100 PHE A O 1
ATOM 791 N N . PHE A 1 101 ? -5.150 -7.553 19.473 1.00 89.31 101 PHE A N 1
ATOM 792 C CA . PHE A 1 101 ? -6.324 -6.838 18.971 1.00 89.31 101 PHE A CA 1
ATOM 793 C C . PHE A 1 101 ? -6.419 -5.421 19.529 1.00 89.31 101 PHE A C 1
ATOM 795 O O . PHE A 1 101 ? -6.020 -5.165 20.661 1.00 89.31 101 PHE A O 1
ATOM 802 N N . VAL A 1 102 ? -7.006 -4.523 18.739 1.00 88.38 102 VAL A N 1
ATOM 803 C CA . VAL A 1 102 ? -7.360 -3.178 19.196 1.00 88.38 102 VAL A CA 1
ATOM 804 C C . VAL A 1 102 ? -8.469 -3.278 20.243 1.00 88.38 102 VAL A C 1
ATOM 806 O O . VAL A 1 102 ? -9.524 -3.858 19.983 1.00 88.38 102 VAL A O 1
ATOM 809 N N . THR A 1 103 ? -8.223 -2.725 21.427 1.00 87.31 103 THR A N 1
ATOM 810 C CA . THR A 1 103 ? -9.170 -2.732 22.555 1.00 87.31 103 THR A CA 1
ATOM 811 C C . THR A 1 103 ? -9.860 -1.396 22.773 1.00 87.31 103 THR A C 1
ATOM 813 O O . THR A 1 103 ? -10.956 -1.359 23.328 1.00 87.31 103 THR A O 1
ATOM 816 N N . ASP A 1 104 ? -9.234 -0.308 22.339 1.00 87.50 104 ASP A N 1
ATOM 817 C CA . ASP A 1 104 ? -9.716 1.045 22.554 1.00 87.50 104 ASP A CA 1
ATOM 818 C C . ASP A 1 104 ? -9.351 1.973 21.398 1.00 87.50 104 ASP A C 1
ATOM 820 O O . ASP A 1 104 ? -8.568 1.654 20.496 1.00 87.50 104 ASP A O 1
ATOM 824 N N . GLU A 1 105 ? -9.957 3.153 21.461 1.00 87.56 105 GLU A N 1
ATOM 825 C CA . GLU A 1 105 ? -9.721 4.253 20.551 1.00 87.56 105 GLU A CA 1
ATOM 826 C C . GLU A 1 105 ? -8.237 4.611 20.448 1.00 87.56 105 GLU A C 1
ATOM 828 O O . GLU A 1 105 ? -7.652 4.597 19.369 1.00 87.56 105 GLU A O 1
ATOM 833 N N . VAL A 1 106 ? -7.589 4.939 21.558 1.00 88.81 106 VAL A N 1
ATOM 834 C CA . VAL A 1 106 ? -6.237 5.507 21.529 1.00 88.81 106 VAL A CA 1
ATOM 835 C C . VAL A 1 106 ? -5.274 4.576 20.786 1.00 88.81 106 VAL A C 1
ATOM 837 O O . VAL A 1 106 ? -4.521 5.031 19.921 1.00 88.81 106 VAL A O 1
ATOM 840 N N . MET A 1 107 ? -5.377 3.269 21.034 1.00 89.50 107 MET A N 1
ATOM 841 C CA . MET A 1 107 ? -4.631 2.243 20.310 1.00 89.50 107 MET A CA 1
ATOM 842 C C . MET A 1 107 ? -4.972 2.212 18.812 1.00 89.50 107 MET A C 1
ATOM 844 O O . MET A 1 107 ? -4.068 2.182 17.978 1.00 89.50 107 MET A O 1
ATOM 848 N N . GLY A 1 108 ? -6.258 2.238 18.451 1.00 90.81 108 GLY A N 1
ATOM 849 C CA . GLY A 1 108 ? -6.689 2.242 17.051 1.00 90.81 108 GLY A CA 1
ATOM 850 C C . GLY A 1 108 ? -6.195 3.468 16.272 1.00 90.81 108 GLY A C 1
ATOM 851 O O . GLY A 1 108 ? -5.663 3.330 15.172 1.00 90.81 108 GLY A O 1
ATOM 852 N N . SER A 1 109 ? -6.307 4.663 16.854 1.00 90.44 109 SER A N 1
ATOM 853 C CA . SER A 1 109 ? -5.807 5.896 16.234 1.00 90.44 109 SER A CA 1
ATOM 854 C C . SER A 1 109 ? -4.291 5.877 16.067 1.00 90.44 109 SER A C 1
ATOM 856 O O . SER A 1 109 ? -3.790 6.236 15.005 1.00 90.44 109 SER A O 1
ATOM 858 N N . ALA A 1 110 ? -3.550 5.419 17.082 1.00 90.69 110 ALA A N 1
ATOM 859 C CA . ALA A 1 110 ? -2.094 5.344 17.009 1.00 90.69 110 ALA A CA 1
ATOM 860 C C . ALA A 1 110 ? -1.624 4.413 15.878 1.00 90.69 110 ALA A C 1
ATOM 862 O O . ALA A 1 110 ? -0.753 4.789 15.097 1.00 90.69 110 ALA A O 1
ATOM 863 N N . LEU A 1 111 ? -2.248 3.239 15.736 1.00 92.19 111 LEU A N 1
ATOM 864 C CA . LEU A 1 111 ? -1.917 2.290 14.668 1.00 92.19 111 LEU A CA 1
ATOM 865 C C . LEU A 1 111 ? -2.244 2.827 13.272 1.00 92.19 111 LEU A C 1
ATOM 867 O O . LEU A 1 111 ? -1.501 2.566 12.328 1.00 92.19 111 LEU A O 1
ATOM 871 N N . LEU A 1 112 ? -3.341 3.573 13.120 1.00 92.94 112 LEU A N 1
ATOM 872 C CA . LEU A 1 112 ? -3.678 4.204 11.843 1.00 92.94 112 LEU A CA 1
ATOM 873 C C . LEU A 1 112 ? -2.750 5.371 11.504 1.00 92.94 112 LEU A C 1
ATOM 875 O O . LEU A 1 112 ? -2.361 5.510 10.347 1.00 92.94 112 LEU A O 1
ATOM 879 N N . ALA A 1 113 ? -2.365 6.182 12.491 1.00 91.81 113 ALA A N 1
ATOM 880 C CA . ALA A 1 113 ? -1.364 7.236 12.324 1.00 91.81 113 ALA A CA 1
ATOM 881 C C . ALA A 1 113 ? -0.011 6.667 11.887 1.00 91.81 113 ALA A C 1
ATOM 883 O O . ALA A 1 113 ? 0.556 7.140 10.904 1.00 91.81 113 ALA A O 1
ATOM 884 N N . GLU A 1 114 ? 0.451 5.600 12.538 1.00 93.00 114 GLU A N 1
ATOM 885 C CA . GLU A 1 114 ? 1.668 4.895 12.136 1.00 93.00 114 GLU A CA 1
ATOM 886 C C . GLU A 1 114 ? 1.544 4.334 10.708 1.00 93.00 114 GLU A C 1
ATOM 888 O O . GLU A 1 114 ? 2.438 4.508 9.878 1.00 93.00 114 GLU A O 1
ATOM 893 N N . ALA A 1 115 ? 0.408 3.708 10.382 1.00 94.12 115 ALA A N 1
ATOM 894 C CA . ALA A 1 115 ? 0.177 3.163 9.050 1.00 94.12 115 ALA A CA 1
ATOM 895 C C . ALA A 1 115 ? 0.175 4.245 7.958 1.00 94.12 115 ALA A C 1
ATOM 897 O O . ALA A 1 115 ? 0.677 3.990 6.859 1.00 94.12 115 ALA A O 1
ATOM 898 N N . GLN A 1 116 ? -0.369 5.428 8.260 1.00 95.19 116 GLN A N 1
ATOM 899 C CA . GLN A 1 116 ? -0.370 6.588 7.375 1.00 95.19 116 GLN A CA 1
ATOM 900 C C . GLN A 1 116 ? 1.046 7.136 7.168 1.00 95.19 116 GLN A C 1
ATOM 902 O O . GLN A 1 116 ? 1.451 7.318 6.022 1.00 95.19 116 GLN A O 1
ATOM 907 N N . GLU A 1 117 ? 1.816 7.341 8.240 1.00 94.75 117 GLU A N 1
ATOM 908 C CA . GLU A 1 117 ? 3.206 7.809 8.151 1.00 94.75 117 GLU A CA 1
ATOM 909 C C . GLU A 1 117 ? 4.045 6.859 7.283 1.00 94.75 117 GLU A C 1
ATOM 911 O O . GLU A 1 117 ? 4.762 7.279 6.373 1.00 94.75 117 GLU A O 1
ATOM 916 N N . GLN A 1 118 ? 3.894 5.551 7.488 1.00 94.25 118 GLN A N 1
ATOM 917 C CA . GLN A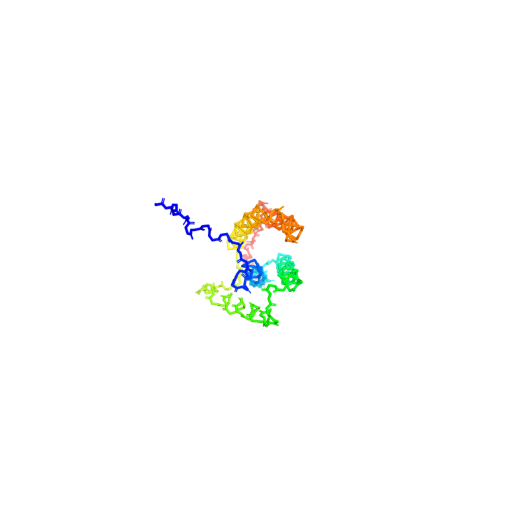 1 118 ? 4.576 4.538 6.682 1.00 94.25 118 GLN A CA 1
ATOM 918 C C . GLN A 1 118 ? 4.158 4.581 5.203 1.00 94.25 118 GLN A C 1
ATOM 920 O O . GLN A 1 118 ? 5.009 4.415 4.323 1.00 94.25 118 GLN A O 1
ATOM 925 N N . ALA A 1 119 ? 2.878 4.828 4.908 1.00 95.56 119 ALA A N 1
ATOM 926 C CA . ALA A 1 119 ? 2.392 4.980 3.536 1.00 95.56 119 ALA A CA 1
ATOM 927 C C . ALA A 1 119 ? 2.963 6.242 2.864 1.00 95.56 119 ALA A C 1
ATOM 929 O O . ALA A 1 119 ? 3.374 6.189 1.704 1.00 95.56 119 ALA A O 1
ATOM 930 N N . GLU A 1 120 ? 3.062 7.356 3.593 1.00 96.38 120 GLU A N 1
ATOM 931 C CA . GLU A 1 120 ? 3.689 8.595 3.113 1.00 96.38 120 GLU A CA 1
ATOM 932 C C . GLU A 1 120 ? 5.183 8.388 2.817 1.00 96.38 120 GLU A C 1
ATOM 934 O O . GLU A 1 120 ? 5.669 8.756 1.744 1.00 96.38 120 GLU A O 1
ATOM 939 N N . VAL A 1 121 ? 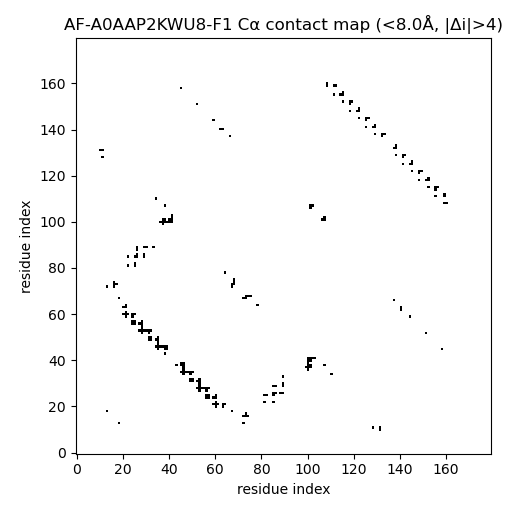5.904 7.699 3.708 1.00 95.06 121 VAL A N 1
ATOM 940 C CA . VAL A 1 121 ? 7.305 7.308 3.479 1.00 95.06 121 VAL A CA 1
ATOM 941 C C . VAL A 1 121 ? 7.434 6.411 2.244 1.00 95.06 121 VAL A C 1
ATOM 943 O O . VAL A 1 121 ? 8.362 6.583 1.449 1.00 95.06 121 VAL A O 1
ATOM 946 N N . SER A 1 122 ? 6.513 5.464 2.044 1.00 93.81 122 SER A N 1
ATOM 947 C CA . 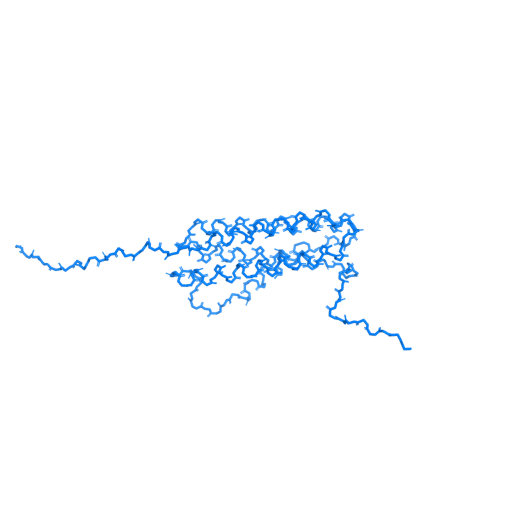SER A 1 122 ? 6.485 4.623 0.841 1.00 93.81 122 SER A CA 1
ATOM 948 C C . SER A 1 122 ? 6.265 5.449 -0.431 1.00 93.81 122 SER A C 1
ATOM 950 O O . SER A 1 122 ? 6.996 5.271 -1.410 1.00 93.81 122 SER A O 1
ATOM 952 N N . LEU A 1 123 ? 5.324 6.395 -0.418 1.00 96.12 123 LEU A N 1
ATOM 953 C CA . LEU A 1 123 ? 5.065 7.286 -1.548 1.00 96.12 123 LEU A CA 1
ATOM 954 C C . LEU A 1 123 ? 6.314 8.092 -1.932 1.00 96.12 123 LEU A C 1
ATOM 956 O O . LEU A 1 123 ? 6.656 8.173 -3.115 1.00 96.12 123 LEU A O 1
ATOM 960 N N . GLU A 1 124 ? 7.034 8.639 -0.953 1.00 94.19 124 GLU A N 1
ATOM 961 C CA . GLU A 1 124 ? 8.275 9.375 -1.210 1.00 94.19 124 GLU A CA 1
ATOM 962 C C . GLU A 1 124 ? 9.384 8.484 -1.786 1.00 94.19 124 GLU A C 1
ATOM 964 O O . GLU A 1 124 ? 10.103 8.903 -2.702 1.00 94.19 124 GLU A O 1
ATOM 969 N N . ARG A 1 125 ? 9.486 7.221 -1.342 1.00 91.06 125 ARG A N 1
ATOM 970 C CA . ARG A 1 125 ? 10.399 6.238 -1.955 1.00 91.06 125 ARG A CA 1
ATOM 971 C C . ARG A 1 125 ? 10.055 5.993 -3.422 1.00 91.06 125 ARG A C 1
ATOM 973 O O . ARG A 1 125 ? 10.949 6.042 -4.265 1.00 91.06 125 ARG A O 1
ATOM 980 N N . TYR A 1 126 ? 8.778 5.811 -3.752 1.00 90.94 126 TYR A N 1
ATOM 981 C CA . TYR A 1 126 ? 8.344 5.619 -5.138 1.00 90.94 126 TYR A CA 1
ATOM 982 C C . TYR A 1 126 ? 8.566 6.851 -6.014 1.00 90.94 126 TYR A C 1
ATOM 984 O O . TYR A 1 126 ? 9.012 6.719 -7.153 1.00 90.94 126 TYR A O 1
ATOM 992 N N . ARG A 1 127 ? 8.346 8.059 -5.484 1.00 92.81 127 ARG A N 1
ATOM 993 C CA . ARG A 1 127 ? 8.701 9.308 -6.175 1.00 92.81 127 ARG A CA 1
ATOM 994 C C . ARG A 1 127 ? 10.205 9.407 -6.423 1.00 92.81 127 ARG A C 1
ATOM 996 O O . ARG A 1 127 ? 10.629 9.870 -7.481 1.00 92.81 127 ARG A O 1
ATOM 1003 N N . ALA A 1 128 ? 11.036 8.977 -5.473 1.00 88.75 128 ALA A N 1
ATOM 1004 C CA . ALA A 1 128 ? 12.482 8.907 -5.665 1.00 88.75 128 ALA A CA 1
ATOM 1005 C C . ALA A 1 128 ? 12.868 7.882 -6.745 1.00 88.75 128 ALA A C 1
ATOM 1007 O O . ALA A 1 128 ? 13.659 8.209 -7.628 1.00 88.75 128 ALA A O 1
ATOM 1008 N N . TRP A 1 129 ? 12.265 6.689 -6.738 1.00 86.12 129 TRP A N 1
ATOM 1009 C CA . TRP A 1 129 ? 12.490 5.677 -7.773 1.00 86.12 129 TRP A CA 1
ATOM 1010 C C . TRP A 1 129 ? 12.056 6.145 -9.159 1.00 86.12 129 TRP A C 1
ATOM 1012 O O . TRP A 1 129 ? 12.807 5.956 -10.112 1.00 86.12 129 TRP A O 1
ATOM 1022 N N . LEU A 1 130 ? 10.904 6.804 -9.282 1.00 88.12 130 LEU A N 1
ATOM 1023 C CA . LEU A 1 130 ? 10.442 7.357 -10.554 1.00 88.12 130 LEU A CA 1
ATOM 1024 C C . LEU A 1 130 ? 11.423 8.398 -11.107 1.00 88.12 130 LEU A C 1
ATOM 1026 O O . LEU A 1 130 ? 11.774 8.333 -12.280 1.00 88.12 130 LEU A O 1
ATOM 1030 N N . ARG A 1 131 ? 11.926 9.311 -10.263 1.00 86.12 131 ARG A N 1
ATOM 1031 C CA . ARG A 1 131 ? 12.886 10.347 -10.688 1.00 86.12 131 ARG A CA 1
ATOM 1032 C C . ARG A 1 131 ? 14.159 9.767 -11.303 1.00 86.12 131 ARG A C 1
ATOM 1034 O O . ARG A 1 131 ? 14.684 10.345 -12.246 1.00 86.12 131 ARG A O 1
ATOM 1041 N N . VAL A 1 132 ? 14.650 8.644 -10.782 1.00 82.88 132 VAL A N 1
ATOM 1042 C CA . VAL A 1 132 ? 15.873 8.005 -11.296 1.00 82.88 132 VAL A CA 1
ATOM 1043 C C . VAL A 1 132 ? 15.592 7.112 -12.511 1.00 82.88 132 VAL A C 1
ATOM 1045 O O . VAL A 1 132 ? 16.467 6.937 -13.350 1.00 82.88 132 VAL A O 1
ATOM 1048 N N . ASN A 1 133 ? 14.366 6.601 -12.656 1.00 75.88 133 ASN A N 1
ATOM 1049 C CA . ASN A 1 133 ? 13.950 5.718 -13.754 1.00 75.88 133 ASN A CA 1
ATOM 1050 C C . ASN A 1 133 ? 13.141 6.433 -14.852 1.00 75.88 133 ASN A C 1
ATOM 1052 O O . ASN A 1 133 ? 12.470 5.772 -15.645 1.00 75.88 133 ASN A O 1
ATOM 1056 N N . ALA A 1 134 ? 13.199 7.766 -14.915 1.00 72.25 134 ALA A N 1
ATOM 1057 C CA . ALA A 1 134 ? 12.312 8.609 -15.723 1.00 72.25 134 ALA A CA 1
ATOM 1058 C C . ALA A 1 134 ? 12.421 8.429 -17.253 1.00 72.25 134 ALA A C 1
ATOM 1060 O O . ALA A 1 134 ? 11.685 9.078 -17.981 1.00 72.25 134 ALA A O 1
ATOM 1061 N N . VAL A 1 135 ? 13.344 7.597 -17.749 1.00 69.06 135 VAL A N 1
ATOM 1062 C CA . VAL A 1 135 ? 13.526 7.300 -19.186 1.00 69.06 135 VAL A CA 1
ATOM 1063 C C . VAL A 1 135 ? 13.728 5.794 -19.406 1.00 69.06 135 VAL A C 1
ATOM 1065 O O . VAL A 1 135 ? 14.472 5.361 -20.279 1.00 69.06 135 VAL A O 1
ATOM 1068 N N . THR A 1 136 ? 13.123 4.969 -18.554 1.00 76.69 136 THR A N 1
ATOM 1069 C CA . THR A 1 136 ? 13.239 3.504 -18.623 1.00 76.69 136 THR A CA 1
ATOM 1070 C C . THR A 1 136 ? 11.873 2.869 -18.845 1.00 76.69 136 THR A C 1
ATOM 1072 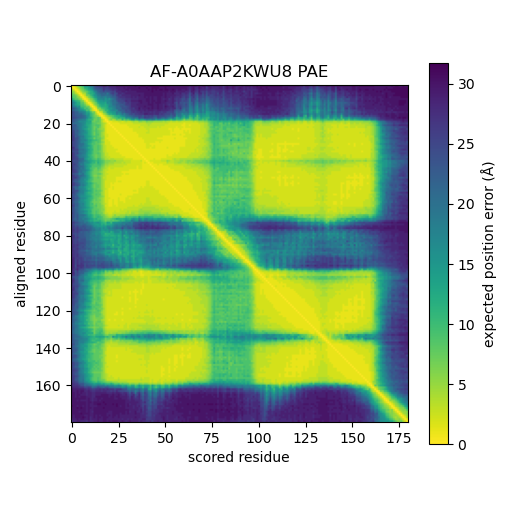O O . THR A 1 136 ? 10.844 3.489 -18.574 1.00 76.69 136 THR A O 1
ATOM 1075 N N . ASP A 1 137 ? 11.858 1.593 -19.232 1.00 76.56 137 ASP A N 1
ATOM 1076 C CA . ASP A 1 137 ? 10.629 0.798 -19.380 1.00 76.56 137 ASP A CA 1
ATOM 1077 C C . ASP A 1 137 ? 9.799 0.702 -18.079 1.00 76.56 137 ASP A C 1
ATOM 1079 O O . ASP A 1 137 ? 8.632 0.311 -18.091 1.00 76.56 137 ASP A O 1
ATOM 1083 N N . TRP A 1 138 ? 10.375 1.106 -16.941 1.00 80.44 138 TRP A N 1
ATOM 1084 C CA . TRP A 1 138 ? 9.709 1.174 -15.642 1.00 80.44 138 TRP A CA 1
ATOM 1085 C C . TRP A 1 138 ? 8.835 2.407 -15.443 1.00 80.44 138 TRP A C 1
ATOM 1087 O O . TRP A 1 138 ? 7.991 2.398 -14.545 1.00 80.44 138 TRP A O 1
ATOM 1097 N N . GLN A 1 139 ? 9.034 3.466 -16.231 1.00 85.38 139 GLN A N 1
ATOM 1098 C CA . GLN A 1 139 ? 8.452 4.780 -15.965 1.00 85.38 139 GLN A CA 1
ATOM 1099 C C . GLN A 1 139 ? 6.925 4.717 -15.834 1.00 85.38 139 GLN A C 1
ATOM 1101 O O . GLN A 1 139 ? 6.385 5.114 -14.804 1.00 85.38 139 GLN A O 1
ATOM 1106 N N . ALA A 1 140 ? 6.236 4.151 -16.829 1.00 88.94 140 ALA A N 1
ATOM 1107 C CA . ALA A 1 140 ? 4.772 4.095 -16.846 1.00 88.94 140 ALA A CA 1
ATOM 1108 C C . ALA A 1 140 ? 4.194 3.296 -15.659 1.00 88.94 140 ALA A C 1
ATOM 1110 O O . ALA A 1 140 ? 3.169 3.665 -15.075 1.00 88.94 140 ALA A O 1
ATOM 1111 N N . LEU A 1 141 ? 4.869 2.211 -15.261 1.00 89.81 141 LEU A N 1
ATOM 1112 C CA . LEU A 1 141 ? 4.469 1.427 -14.094 1.00 89.81 141 LEU A CA 1
ATOM 1113 C C . LEU A 1 141 ? 4.684 2.218 -12.797 1.00 89.81 141 LEU A C 1
ATOM 1115 O O . LEU A 1 141 ? 3.799 2.250 -11.944 1.00 89.81 141 LEU A O 1
ATOM 1119 N N . LEU A 1 142 ? 5.832 2.882 -12.649 1.00 90.44 142 LEU A N 1
ATOM 1120 C CA . LEU A 1 142 ? 6.141 3.681 -11.464 1.00 90.44 142 LEU A CA 1
ATOM 1121 C C . LEU A 1 142 ? 5.208 4.893 -11.326 1.00 90.44 142 LEU A C 1
ATOM 1123 O O . LEU A 1 142 ? 4.775 5.186 -10.216 1.00 90.44 142 LEU A O 1
ATOM 1127 N N . GLU A 1 143 ? 4.829 5.554 -12.421 1.00 93.88 143 GLU A N 1
ATOM 1128 C CA . GLU A 1 143 ? 3.819 6.627 -12.422 1.00 93.88 143 GLU A CA 1
ATOM 1129 C C . GLU A 1 143 ? 2.450 6.127 -11.936 1.00 93.88 143 GLU A C 1
ATOM 1131 O O . GLU A 1 143 ? 1.791 6.769 -11.107 1.00 93.88 143 GLU A O 1
ATOM 1136 N N . THR A 1 144 ? 2.047 4.940 -12.398 1.00 95.50 144 THR A N 1
ATOM 1137 C CA . THR A 1 144 ? 0.810 4.289 -11.950 1.00 95.50 144 THR A CA 1
ATOM 1138 C C . THR A 1 144 ? 0.867 3.987 -10.453 1.00 95.50 144 THR A C 1
ATOM 1140 O O . THR A 1 144 ? -0.064 4.322 -9.718 1.00 95.50 144 THR A O 1
ATOM 1143 N N . ILE A 1 145 ? 1.978 3.419 -9.975 1.00 94.69 145 ILE A N 1
ATOM 1144 C CA . ILE A 1 145 ? 2.155 3.100 -8.554 1.00 94.69 145 ILE A CA 1
ATOM 1145 C C . ILE A 1 145 ? 2.177 4.370 -7.698 1.00 94.69 145 ILE A C 1
ATOM 1147 O O . ILE A 1 145 ? 1.517 4.402 -6.665 1.00 94.69 145 ILE A O 1
ATOM 1151 N N . VAL A 1 146 ? 2.852 5.443 -8.122 1.00 96.25 146 VAL A N 1
ATOM 1152 C CA . VAL A 1 146 ? 2.843 6.735 -7.408 1.00 96.25 146 VAL A CA 1
ATOM 1153 C C . VAL A 1 146 ? 1.419 7.277 -7.268 1.00 96.25 146 VAL A C 1
ATOM 1155 O O . VAL A 1 146 ? 1.045 7.779 -6.204 1.00 96.25 146 VAL A O 1
ATOM 1158 N N . THR A 1 147 ? 0.604 7.146 -8.315 1.00 97.69 147 THR A N 1
ATOM 1159 C CA . THR A 1 147 ? -0.806 7.556 -8.288 1.00 97.69 147 THR A CA 1
ATOM 1160 C C . THR A 1 147 ? -1.606 6.721 -7.285 1.00 97.69 147 THR A C 1
ATOM 1162 O O . THR A 1 147 ? -2.309 7.274 -6.439 1.00 97.69 147 THR A O 1
ATOM 1165 N N . GLN A 1 148 ? -1.451 5.395 -7.318 1.00 97.31 148 GLN A N 1
ATOM 1166 C CA . GLN A 1 148 ? -2.107 4.475 -6.381 1.00 97.31 148 GLN A CA 1
ATOM 1167 C C . GLN A 1 148 ? -1.671 4.713 -4.929 1.00 97.31 148 GLN A C 1
ATOM 1169 O O . GLN A 1 148 ? -2.515 4.771 -4.041 1.00 97.31 148 GLN A O 1
ATOM 1174 N N . LYS A 1 149 ? -0.373 4.919 -4.686 1.00 96.56 149 LYS A N 1
ATOM 1175 C CA . LYS A 1 149 ? 0.196 5.241 -3.369 1.00 96.56 149 LYS A CA 1
ATOM 1176 C C . LYS A 1 149 ? -0.318 6.570 -2.824 1.00 96.56 149 LYS A C 1
ATOM 1178 O O . LYS A 1 149 ? -0.618 6.678 -1.643 1.00 96.56 149 LYS A O 1
ATOM 1183 N N . SER A 1 150 ? -0.494 7.566 -3.689 1.00 97.38 150 SER A N 1
ATOM 1184 C CA . SER A 1 150 ? -1.105 8.841 -3.295 1.00 97.38 150 SER A CA 1
ATOM 1185 C C . SER A 1 150 ? -2.567 8.655 -2.871 1.00 97.38 150 SER A C 1
ATOM 1187 O O . SER A 1 150 ? -3.008 9.255 -1.890 1.00 97.38 150 SER A O 1
ATOM 1189 N N . ALA A 1 151 ? -3.316 7.799 -3.576 1.00 97.25 151 ALA A N 1
ATOM 1190 C CA . ALA A 1 151 ? -4.678 7.441 -3.189 1.00 97.25 151 ALA A CA 1
ATOM 1191 C C . ALA A 1 151 ? -4.714 6.643 -1.872 1.00 97.25 151 ALA A C 1
ATOM 1193 O O . ALA A 1 151 ? -5.567 6.908 -1.034 1.00 97.25 151 ALA A O 1
ATOM 1194 N N . GLU A 1 152 ? -3.769 5.726 -1.657 1.00 96.62 152 GLU A N 1
ATOM 1195 C CA . GLU A 1 152 ? -3.595 4.972 -0.407 1.00 96.62 152 GLU A CA 1
ATOM 1196 C C . GLU A 1 152 ? -3.374 5.902 0.795 1.00 96.62 152 GLU A C 1
ATOM 1198 O O . GLU A 1 152 ? -4.107 5.800 1.778 1.00 96.62 152 GLU A O 1
ATOM 1203 N N . CYS A 1 153 ? -2.448 6.866 0.697 1.00 96.06 153 CYS A N 1
ATOM 1204 C CA . CYS A 1 153 ? -2.237 7.877 1.741 1.00 96.06 153 CYS A CA 1
ATOM 1205 C C . CYS A 1 153 ? -3.523 8.653 2.044 1.00 96.06 153 CYS A C 1
ATOM 1207 O O . CYS A 1 153 ? -3.884 8.831 3.206 1.00 96.06 153 CYS A O 1
ATOM 1209 N N . ARG A 1 154 ? -4.241 9.081 0.998 1.00 95.75 154 ARG A N 1
ATOM 1210 C CA . ARG A 1 154 ? -5.499 9.817 1.144 1.00 95.75 154 ARG 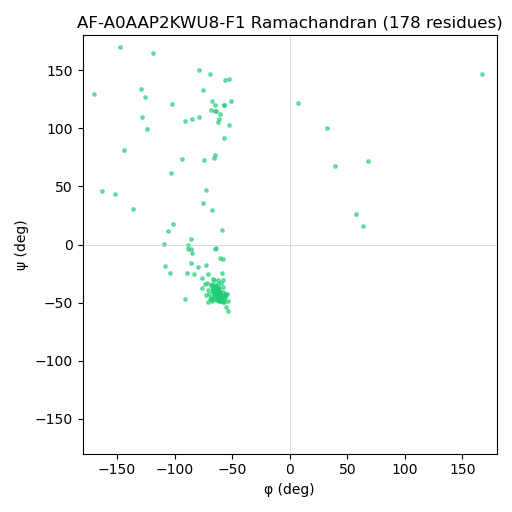A CA 1
ATOM 1211 C C . ARG A 1 154 ? -6.578 8.978 1.829 1.00 95.75 154 ARG A C 1
ATOM 1213 O O . ARG A 1 154 ? -7.240 9.471 2.731 1.00 95.75 154 ARG A O 1
ATOM 1220 N N . ILE A 1 155 ? -6.733 7.719 1.431 1.00 94.94 155 ILE A N 1
ATOM 1221 C CA . ILE A 1 155 ? -7.687 6.787 2.039 1.00 94.94 155 ILE A CA 1
ATOM 1222 C C . ILE A 1 155 ? -7.372 6.593 3.523 1.00 94.94 155 ILE A C 1
ATOM 1224 O O . ILE A 1 155 ? -8.285 6.649 4.341 1.00 94.94 155 ILE A O 1
ATOM 1228 N N . LEU A 1 156 ? -6.102 6.392 3.885 1.00 93.81 156 LEU A N 1
ATOM 1229 C CA . LEU A 1 156 ? -5.696 6.238 5.284 1.00 93.81 156 LEU A CA 1
ATOM 1230 C C . LEU A 1 156 ? -5.954 7.512 6.089 1.00 93.81 156 LEU A C 1
ATOM 1232 O O . LEU A 1 156 ? -6.502 7.425 7.183 1.00 93.81 156 LEU A O 1
ATOM 1236 N N . GLN A 1 157 ? -5.648 8.679 5.522 1.00 92.44 157 GLN A N 1
ATOM 1237 C CA . GLN A 1 157 ? -5.936 9.973 6.133 1.00 92.44 157 GLN A CA 1
ATOM 1238 C C . GLN A 1 157 ? -7.441 10.190 6.351 1.00 92.44 157 GLN A C 1
ATOM 1240 O O . GLN A 1 157 ? -7.846 10.641 7.416 1.00 92.44 157 GLN A O 1
ATOM 1245 N N . GLU A 1 158 ? -8.282 9.863 5.368 1.00 90.56 158 GLU A N 1
ATOM 1246 C CA . GLU A 1 158 ? -9.746 9.975 5.471 1.00 90.56 158 GLU A CA 1
ATOM 1247 C C . GLU A 1 158 ? -10.347 8.924 6.418 1.00 90.56 158 GLU A C 1
ATOM 1249 O O . GLU A 1 158 ? -11.412 9.137 6.993 1.00 90.56 158 GLU A O 1
ATOM 1254 N N . SER A 1 159 ? -9.651 7.800 6.594 1.00 88.62 159 SER A N 1
ATOM 1255 C CA . SER A 1 159 ? -10.024 6.729 7.522 1.00 88.62 159 SER A CA 1
ATOM 1256 C C . SER A 1 159 ? -9.527 6.974 8.938 1.00 88.62 159 SER A C 1
ATOM 1258 O O . SER A 1 159 ? -9.901 6.211 9.833 1.00 88.62 159 SER A O 1
ATOM 1260 N N . GLN A 1 160 ? -8.708 8.014 9.151 1.00 83.00 160 GLN A N 1
ATOM 1261 C CA . GLN A 1 160 ? -8.383 8.468 10.491 1.00 83.00 160 GLN A CA 1
ATOM 1262 C C . GLN A 1 160 ? -9.695 8.809 11.179 1.00 83.00 160 GLN A C 1
ATOM 1264 O O . GLN A 1 160 ? -10.455 9.659 10.699 1.00 83.00 160 GLN A O 1
ATOM 1269 N N . PRO A 1 161 ? -9.997 8.144 12.290 1.00 66.38 161 PRO A N 1
ATOM 1270 C CA . PRO A 1 161 ? -11.231 8.417 12.964 1.00 66.38 161 PRO A CA 1
ATOM 1271 C C . PRO A 1 161 ? -11.243 9.864 13.471 1.00 66.38 161 PRO A C 1
ATOM 1273 O O . PRO A 1 161 ? -10.495 10.255 14.366 1.00 66.38 161 PRO A O 1
ATOM 1276 N N . GLY A 1 162 ? -12.148 10.670 12.923 1.00 60.41 162 GLY A N 1
ATOM 1277 C CA . GLY A 1 162 ? -12.551 11.929 13.530 1.00 60.41 162 GLY A CA 1
ATOM 1278 C C . GLY A 1 162 ? -13.449 11.639 14.725 1.00 60.41 162 GLY A C 1
ATOM 1279 O O . GLY A 1 162 ? -14.654 11.847 14.636 1.00 60.41 162 GLY A O 1
ATOM 1280 N N . TRP A 1 163 ? -12.896 11.150 15.835 1.00 56.69 163 TRP A N 1
ATOM 1281 C CA . TRP A 1 163 ? -13.641 10.865 17.070 1.00 56.69 163 TRP A CA 1
ATOM 1282 C C . TRP A 1 163 ? -14.063 12.122 17.833 1.00 56.69 163 TRP A C 1
ATOM 1284 O O . TRP A 1 163 ? -13.921 12.250 19.048 1.00 56.69 163 TRP A O 1
ATOM 1294 N N . ARG A 1 164 ? -14.619 13.089 17.111 1.00 46.31 164 ARG A N 1
ATOM 1295 C CA . ARG A 1 164 ? -15.425 14.135 17.718 1.00 46.31 164 ARG A CA 1
ATOM 1296 C C . ARG A 1 164 ? -16.843 13.586 17.849 1.00 46.31 164 ARG A C 1
ATOM 1298 O O . ARG A 1 164 ? -17.540 13.418 16.859 1.00 46.31 164 ARG A O 1
ATOM 1305 N N . GLU A 1 165 ? -17.210 13.310 19.099 1.00 40.22 165 GLU A N 1
ATOM 1306 C CA . GLU A 1 165 ? -18.578 13.088 19.587 1.00 40.22 165 GLU A CA 1
ATOM 1307 C C . GLU A 1 165 ? -19.296 11.819 19.105 1.00 40.22 165 GLU A C 1
ATOM 1309 O O . GLU A 1 165 ? -20.290 11.885 18.389 1.00 40.22 165 GLU A O 1
ATOM 1314 N N . ALA A 1 166 ? -18.888 10.645 19.598 1.00 42.56 166 ALA A N 1
ATOM 1315 C CA . ALA A 1 166 ? -19.781 9.481 19.584 1.00 42.56 166 ALA A CA 1
ATOM 1316 C C . ALA A 1 166 ? -19.531 8.457 20.710 1.00 42.56 166 ALA A C 1
ATOM 1318 O O . ALA A 1 166 ? -19.575 7.264 20.443 1.00 42.56 166 ALA A O 1
ATOM 1319 N N . ALA A 1 167 ? -19.307 8.875 21.966 1.00 41.72 167 ALA A N 1
ATOM 1320 C CA . ALA A 1 167 ? -19.459 7.968 23.122 1.00 41.72 167 ALA A CA 1
ATOM 1321 C C . ALA A 1 167 ? -19.567 8.674 24.494 1.00 41.72 167 ALA A C 1
ATOM 1323 O O . ALA A 1 167 ? -18.977 8.233 25.474 1.00 41.72 167 ALA A O 1
ATOM 1324 N N . VAL A 1 168 ? -20.385 9.726 24.623 1.00 42.28 168 VAL A N 1
ATOM 1325 C CA . VAL A 1 168 ? -21.120 9.923 25.890 1.00 42.28 168 VAL A CA 1
ATOM 1326 C C . VAL A 1 168 ? -22.473 9.250 25.708 1.00 42.28 168 VAL A C 1
ATOM 1328 O O . VAL A 1 168 ? -23.495 9.893 25.507 1.00 42.28 168 VAL A O 1
ATOM 1331 N N . ILE A 1 169 ? -22.475 7.920 25.737 1.00 46.91 169 ILE A N 1
ATOM 1332 C CA . ILE A 1 169 ? -23.643 7.209 26.244 1.00 46.91 169 ILE A CA 1
ATOM 1333 C C . ILE A 1 169 ? -23.329 7.057 27.728 1.00 46.91 169 ILE A C 1
ATOM 1335 O O . ILE A 1 169 ? -22.443 6.270 28.069 1.00 46.91 169 ILE A O 1
ATOM 1339 N N . PRO A 1 170 ? -23.974 7.815 28.632 1.00 40.22 170 PRO A N 1
ATOM 1340 C CA . PRO A 1 170 ? -23.870 7.493 30.036 1.00 40.22 170 PRO A CA 1
ATOM 1341 C C . PRO A 1 170 ? -24.446 6.086 30.164 1.00 40.22 170 PRO A C 1
ATOM 1343 O O . PRO A 1 170 ? -25.644 5.879 29.956 1.00 40.22 170 PRO A O 1
ATOM 1346 N N . LEU A 1 171 ? -23.598 5.110 30.485 1.00 45.91 171 LEU A N 1
ATOM 1347 C CA . LEU A 1 171 ? -24.045 3.901 31.157 1.00 45.91 171 LEU A CA 1
ATOM 1348 C C . LEU A 1 171 ? -24.713 4.388 32.441 1.00 45.91 171 LEU A C 1
ATOM 1350 O O . LEU A 1 171 ? -24.056 4.642 33.450 1.00 45.91 171 LEU A O 1
ATOM 1354 N N . MET A 1 172 ? -26.025 4.614 32.358 1.00 41.03 172 MET A N 1
ATOM 1355 C CA . MET A 1 172 ? -26.858 4.869 33.516 1.00 41.03 172 MET A CA 1
ATOM 1356 C C . MET A 1 172 ? -26.560 3.748 34.507 1.00 41.03 172 MET A C 1
ATOM 1358 O O . MET A 1 172 ? -26.687 2.571 34.147 1.00 41.03 172 MET A O 1
ATOM 1362 N N . PRO A 1 173 ? -26.135 4.069 35.738 1.00 44.09 173 PRO A N 1
ATOM 1363 C CA . PRO A 1 173 ? -25.941 3.042 36.729 1.00 44.09 173 PRO A CA 1
ATOM 1364 C C . PRO A 1 173 ? -27.322 2.450 36.998 1.00 44.09 173 PRO A C 1
ATOM 1366 O O . PRO A 1 173 ? -28.216 3.136 37.498 1.00 44.09 173 PRO A O 1
ATOM 1369 N N . LEU A 1 174 ? -27.509 1.174 36.652 1.00 48.81 174 LEU A N 1
ATOM 1370 C CA . LEU A 1 174 ? -28.632 0.371 37.128 1.00 48.81 174 LEU A CA 1
ATOM 1371 C C . LEU A 1 174 ? -28.464 0.188 38.642 1.00 48.81 174 LEU A C 1
ATOM 1373 O O . LEU A 1 174 ? -28.056 -0.856 39.151 1.00 48.81 174 LEU A O 1
ATOM 1377 N N . LEU A 1 175 ? -28.742 1.258 39.383 1.00 46.94 175 LEU A N 1
ATOM 1378 C CA . LEU A 1 175 ? -28.917 1.224 40.817 1.00 46.94 175 LEU A CA 1
ATOM 1379 C C . LEU A 1 175 ? -30.210 0.455 41.103 1.00 46.94 175 LEU A C 1
ATOM 1381 O O . LEU A 1 175 ? -31.306 0.886 40.755 1.00 46.94 175 LEU A O 1
ATOM 1385 N N . ARG A 1 176 ? -30.046 -0.697 41.768 1.00 48.06 176 ARG A N 1
ATOM 1386 C CA . ARG A 1 176 ? -30.813 -1.127 42.960 1.00 48.06 176 ARG A CA 1
ATOM 1387 C C . ARG A 1 176 ? -31.984 -0.179 43.277 1.00 48.06 176 ARG A C 1
ATOM 1389 O O . ARG A 1 176 ? -31.746 0.967 43.630 1.00 48.06 176 ARG A O 1
ATOM 1396 N N . ARG A 1 177 ? -33.251 -0.581 43.336 1.00 47.81 177 ARG A N 1
ATOM 1397 C CA . ARG A 1 177 ? -33.885 -1.590 44.208 1.00 47.81 177 ARG A CA 1
ATOM 1398 C C . ARG A 1 177 ? -35.396 -1.358 44.024 1.00 47.81 177 ARG A C 1
ATOM 1400 O O . ARG A 1 177 ? -35.804 -0.204 44.081 1.00 47.81 177 ARG A O 1
ATOM 1407 N N . ARG A 1 178 ? -36.225 -2.400 44.079 1.00 43.00 178 ARG A N 1
ATOM 1408 C CA . ARG A 1 178 ? -37.173 -2.548 45.200 1.00 43.00 178 ARG A CA 1
ATOM 1409 C C . ARG A 1 178 ? -37.843 -3.917 45.189 1.00 43.00 178 ARG A C 1
ATOM 1411 O O . ARG A 1 178 ? -38.367 -4.370 44.184 1.00 43.00 178 ARG A O 1
ATOM 1418 N N . ARG A 1 179 ? -37.776 -4.523 46.373 1.00 43.75 179 ARG A N 1
ATOM 1419 C CA . ARG A 1 179 ? -38.637 -5.596 46.858 1.00 43.75 179 ARG A CA 1
ATOM 1420 C C . ARG A 1 179 ? -40.106 -5.186 46.710 1.00 43.75 179 ARG A C 1
ATOM 1422 O O . ARG A 1 179 ? -40.426 -4.036 47.020 1.00 43.75 179 ARG A O 1
ATOM 1429 N N . ALA A 1 180 ? -40.948 -6.147 46.362 1.00 52.94 180 ALA A N 1
ATOM 1430 C CA . ALA A 1 180 ? -42.243 -6.346 46.997 1.00 52.94 180 ALA A CA 1
ATOM 1431 C C . ALA A 1 180 ? -42.237 -7.780 47.535 1.00 52.94 180 ALA A C 1
ATOM 1433 O O . ALA A 1 180 ? -41.708 -8.648 46.802 1.00 52.94 180 ALA A O 1
#

Radius of gyration: 21.78 Å; Cα contacts (8 Å, |Δi|>4): 129; chains: 1; bounding box: 84×33×66 Å

Mean predicted aligned error: 12.3 Å

Sequence (180 aa):
MPCAFDNKTRAILPEEGRFPAIAHEADETARYRQLALRFLTYHPALSRLLETLAEESRRRALALASTARGLQLFDQVSLDQVSFDANVRAMAEAPSCEQFFVTDEVMGSALLAEAQEQAEVSLERYRAWLRVNAVTDWQALLETIVTQKSAECRILQESQPGWREAAVIPLMPLLRRRRA

Secondary structure (DSSP, 8-state):
------TT-----GGGS--HHHHHHHHHHHHHHHHHHHTTTT-HHHHHHHHHHHHHHHHHHHHHHHHHHHTT-S-TT-HHHHHHHHHHHHHHSS---S--S--SHHHHHHHHHHHHHHHHHHHHHHHHHHHHSTTSTTHHHHHHHHHHHHHHHHHHHHTS---SS---------------

Solvent-accessible surface area (backbone atoms only — not comparable to full-atom values): 10394 Å² total; per-residue (Å²): 138,83,78,84,73,66,80,87,67,73,67,89,62,67,84,79,52,59,63,67,64,37,55,51,21,36,40,47,20,37,50,25,41,52,51,14,59,22,25,46,87,66,39,54,71,58,14,52,50,29,41,50,52,14,51,51,28,44,51,49,22,50,51,51,52,50,54,36,45,76,69,64,45,42,77,98,70,54,73,68,52,49,53,50,52,23,50,55,47,51,62,69,66,50,68,94,55,98,63,74,54,45,84,49,64,72,58,48,52,51,54,48,51,52,51,31,55,52,37,49,54,48,35,53,52,43,53,53,50,33,68,77,34,67,91,44,96,55,30,70,58,39,55,52,48,40,52,52,36,53,50,51,33,49,51,44,59,71,62,48,78,77,80,75,85,86,75,88,69,76,79,69,77,86,69,85,81,81,87,130

pLDDT: mean 75.31, std 20.7, range [36.09, 97.81]

Foldseek 3Di:
DDDDDPPVCPPDDLPPLDDVLLLVLLLQLLLLQLLLVQCVVPPVVVSVVSNVSSVVSVVLSVVVVVVCVVVVSHDPDPPVVSNVVSNVVSVVPQPPDPRSHDDDDVVNLVSLVVSLVVLVVVLVVLVVNLVSCVPHPCNVSSVVVNVVSVVVSVVSVVVNDPPDDDDPPPPPPPDDDDDD

Nearest PDB structures (foldseek):
  7tmv-assembly1_B  TM=6.372E-01  e=1.083E-01  Klebsiella pneumoniae subsp. pneumoniae HS11286
  2gs4-assembly1_A  TM=7.260E-01  e=3.768E-01  Escherichia coli
  3fse-assembly1_B  TM=7.081E-01  e=4.163E-01  Trichormus variabilis ATCC 29413
  4eru-assembly1_B  TM=5.919E-01  e=1.535E-01  Salmonella enterica subsp. enterica serovar Typhimurium str. 14028S
  1jig-assembly1_A  TM=6.105E-01  e=5.615E-01  Bacillus anthracis

=== Feature glossary ===
Reading guide. The protein is described through the following features:

Foldseek 3Di. A 3Di character summarizes, for each residue, the relative orientation of the Cα frame of its nearest spatial neighbor. Because it encodes fold topology rather than chemistry, 3Di alignments detect remote structural similarity that sequence alignment misses.

Contact-map, Ramachandran, and PAE plots. Plot images: a contact map (which residues are close in 3D, as an N×N binary image), a Ramachandran scatter (backbone torsion angles, revealing secondary-structure composition at a glance), and — for AlphaFold structures — a PAE heatmap (pairwise prediction confidence).

Radius of gyration, Cα contacts, bounding box. Radius of gyration (Rg) is the root-mean-square distance of Cα atoms from their centroid — a single number for overall size and compactness. A globular domain of N residues has Rg ≈ 2.2·N^0.38 Å; an extended or disordered chain has a much larger Rg. The Cα contact count is the number of residue pairs whose Cα atoms are within 8 Å and are more than four positions apart in sequence — a standard proxy for tertiary packing density. The bounding box is the smallest axis-aligned box enclosing all Cα atoms.

Secondary structure (8-state, DSSP). Eight-state secondary structure (DSSP): H is the canonical α-helix, G the tighter 3₁₀-helix, I the wider π-helix; E/B are β-structure, T and S are turns and bends, and '-' is everything else. DSSP derives these from the pattern of main-chain N–H···O=C hydrogen bonds, not from the sequence.

B-factor. B-factor (Debye–Waller factor) reflects atomic displacement in the crystal lattice. It is an experimental observable (units Å²), not a prediction; low values mean the atom is pinned down, high values mean it moves or is heterogeneous across the crystal.

pLDDT. pLDDT is the predicted lDDT-Cα score: AlphaFold's confidence that the local environment of each residue (all inter-atomic distances within 15 Å) is correctly placed. It is a per-residue number between 0 and 100, with higher meaning more reliable.

Nearest PDB structures. Nearest PDB neighbors are the top structural matches found by Foldseek when searching this structure against the entire Protein Data Bank. Each hit reports a TM-score (0 to 1; >0.5 almost always implies the same fold) and an E-value. These are *structural* homologs — they may share no detectable sequence similarity.

Solvent-accessible surface area. Accessible surface area quantifies burial. A residue with SASA near zero is packed into the hydrophobic core; one with SASA >100 Å² sits on the surface. Computed here via the Shrake–Rupley numerical algorithm with a 1.4 Å probe.

Rendered structure images. Structure images are PyMOL renders from six orthogonal camera directions. Cartoon representation draws helices as coils and strands as arrows; sticks shows the backbone as bonds; surface shows the solvent-excluded envelope. Rainbow coloring maps sequence position to hue (blue→red, N→C); chain coloring assigns a distinct color per polypeptide.

Backbone torsions (φ/ψ). φ (phi) and ψ (psi) are the two rotatable backbone dihedrals per residue: φ is the C(i-1)–N–Cα–C torsion, ψ is the N–Cα–C–N(i+1) torsion, both in degrees on (−180°, 180°]. α-helical residues cluster near (−60°, −45°); β-strand residues near (−120°, +130°). A Ramachandran plot is simply a scatter of (φ, ψ) for every residue.

Predicted aligned error. Predicted Aligned Error (PAE) is an AlphaFold confidence matrix: entry (i, j) is the expected error in the position of residue j, in ångströms, when the prediction is superimposed on the true structure at residue i. Low PAE within a block of residues means that block is internally rigid and well-predicted; high PAE between two blocks means their relative placement is uncertain even if each block individually is confident.

mmCIF coordinates. Structure coordinates are given as an mmCIF _atom_site loop: one row per atom with element, residue name, chain id, sequence number, and x/y/z position in Å. Only the four main-chain atoms per residue are included here; side chains are omitted to keep the record compact.

InterPro / GO / CATH / organism. Database cross-references. InterPro integrates a dozen domain/family signature databases into unified entries with residue-range hits. GO terms attach function/process/location labels with evidence codes. CATH codes position the fold in a four-level structural taxonomy. Organism is the NCBI-taxonomy species name.

Secondary structure (3-state, P-SEA). SS3 is a coarse helix/strand/coil call (letters a/b/c) made by the P-SEA algorithm from inter-Cα distances and dihedrals. It is less detailed than DSSP but needs only Cα positions.

Sequence. Sequence gives the chain of amino acids in standard one-letter code (A=alanine, C=cysteine, …, Y=tyrosine), read N→C. It is the only feature that is directly encoded by the gene; all structural features are derived from the folded form of this sequence.